Protein AF-A0AAW1BDI6-F1 (afdb_monomer_lite)

Organism: Crotalus adamanteus (NCBI:txid8729)

Secondary structure (DSSP, 8-state):
--SSHHHHHHHHHHHHHHHHHHHHHHHHHHHHHHHHHHHHHHTT------SEESSSGGGGGGSGGG-------TTEEEEEEEETTEEEEEEEEETTTTEEEEEEEEE-----PPP---EE-THHHHTTSGGGGG--S-EEGGGS---HHHHHTTS--GGGGTT-TT--EEESS-GGG-SSHHHHHHT-BGGGEEESS---TTS-----EEEEEEGGG-

Sequence (218 aa):
MHRDSSLSTQRLLVYKQETIALKNSIERPAMWLLWILSLAAASFLLPATGEVLDSFSPCKKFFLDGNPPKLRPRHSARICQLHEDDYRFATMYDKDRRIPTFSAYIYDPGQGQRWNQWKIEPQLALRKDREYRRHKSMQLEENNGIDHQRLANSQAVEEDYHNVERYDRGHLAPALHQPDQASKDATFTLTNIAERFQLKANQPSTRPTSCCRNRAER

InterPro domains:
  IPR001604 DNA/RNA non-specific endonuclease/pyrophosphatase/phosphodiesterase domain [PF01223] (88-194)
  IPR039015 Endonuclease domain-containing 1 protein [PTHR21472] (31-194)
  IPR044925 His-Me finger superfamily [SSF54060] (59-195)
  IPR044929 DNA/RNA non-specific endonuclease superfamily [G3DSA:3.40.570.10] (70-210)

Foldseek 3Di:
DPPPPVVVVVVVVVVVVVVVVVVCVVVVVVVVVVVVVVVVVVVPPPPLQQAQDPDCVVALVQDDVSDDPPDDDPQWTWGQAAFPSDRLWIFIARQVVQETLEIGHEQAFADADADDFAWEQVRQLDVPHPCNSVRSHTDGPVPPPDDPVSRVNRHDDVVVVPPDPDWDFAFRPALRRGHDHRSSVSSRYSHRTDTPDDPPVPDPDSDYHYHYHYPVVD

Structure (mmCIF, N/CA/C/O backbone):
data_AF-A0AAW1BDI6-F1
#
_entry.id   AF-A0AAW1BDI6-F1
#
loop_
_atom_site.group_PDB
_atom_site.id
_atom_site.type_symbol
_atom_site.label_atom_id
_atom_site.label_alt_id
_atom_site.label_comp_id
_atom_site.label_asym_id
_atom_site.label_entity_id
_atom_site.label_seq_id
_atom_site.pdbx_PDB_ins_code
_atom_site.Cartn_x
_atom_site.Cartn_y
_atom_site.Cartn_z
_atom_site.occupancy
_atom_site.B_iso_or_equiv
_atom_site.auth_seq_id
_atom_site.auth_comp_id
_atom_site.auth_asym_id
_atom_site.auth_atom_id
_atom_site.pdbx_PDB_model_num
ATOM 1 N N . MET A 1 1 ? 26.829 89.105 -2.534 1.00 44.59 1 MET A N 1
ATOM 2 C CA . MET A 1 1 ? 27.115 87.666 -2.333 1.00 44.59 1 MET A CA 1
ATOM 3 C C . MET A 1 1 ? 25.796 86.905 -2.378 1.00 44.59 1 MET A C 1
ATOM 5 O O . MET A 1 1 ? 25.074 86.956 -1.399 1.00 44.59 1 MET A O 1
ATOM 9 N N . HIS A 1 2 ? 25.402 86.300 -3.505 1.00 51.41 2 HIS A N 1
ATOM 10 C CA . HIS A 1 2 ? 24.114 85.577 -3.574 1.00 51.41 2 HIS A CA 1
ATOM 11 C C . HIS A 1 2 ? 24.095 84.398 -4.565 1.00 51.41 2 HIS A C 1
ATOM 13 O O . HIS A 1 2 ? 23.041 84.024 -5.065 1.00 51.41 2 HIS A O 1
ATOM 19 N N . ARG A 1 3 ? 25.253 83.800 -4.878 1.00 51.72 3 ARG A N 1
ATOM 20 C CA . ARG A 1 3 ? 25.370 82.842 -5.991 1.00 51.72 3 ARG A CA 1
ATOM 21 C C . ARG A 1 3 ? 25.890 81.444 -5.613 1.00 51.72 3 ARG A C 1
ATOM 23 O O . ARG A 1 3 ? 26.362 80.752 -6.499 1.00 51.72 3 ARG A O 1
ATOM 30 N N . ASP A 1 4 ? 25.739 81.016 -4.352 1.00 56.22 4 ASP A N 1
ATOM 31 C CA . ASP A 1 4 ? 26.207 79.689 -3.886 1.00 56.22 4 ASP A CA 1
ATOM 32 C C . ASP A 1 4 ? 25.110 78.732 -3.378 1.00 56.22 4 ASP A C 1
ATOM 34 O O . ASP A 1 4 ? 25.321 77.521 -3.331 1.00 56.22 4 ASP A O 1
ATOM 38 N N . SER A 1 5 ? 23.905 79.209 -3.046 1.00 57.97 5 SER A N 1
ATOM 39 C CA . SER A 1 5 ? 22.847 78.339 -2.497 1.00 57.97 5 SER A CA 1
ATOM 40 C C . SER A 1 5 ? 22.177 77.446 -3.551 1.00 57.97 5 SER A C 1
ATOM 42 O O . SER A 1 5 ? 21.872 76.291 -3.272 1.00 57.97 5 SER A O 1
ATOM 44 N N . SER A 1 6 ? 22.005 77.943 -4.780 1.00 59.03 6 SER A N 1
ATOM 45 C CA . SER A 1 6 ? 21.321 77.233 -5.877 1.00 59.03 6 SER A CA 1
ATOM 46 C C . SER A 1 6 ? 22.087 75.995 -6.380 1.00 59.03 6 SER A C 1
ATOM 48 O O . SER A 1 6 ? 21.493 74.935 -6.588 1.00 59.03 6 SER A O 1
ATOM 50 N N . LEU A 1 7 ? 23.420 76.087 -6.503 1.00 58.66 7 LEU A N 1
ATOM 51 C CA . LEU A 1 7 ? 24.260 74.982 -6.990 1.00 58.66 7 LEU A CA 1
ATOM 52 C C . LEU A 1 7 ? 24.296 73.795 -6.012 1.00 58.66 7 LEU A C 1
ATOM 54 O O . LEU A 1 7 ? 24.339 72.639 -6.434 1.00 58.66 7 LEU A O 1
ATOM 58 N N . SER A 1 8 ? 24.265 74.079 -4.706 1.00 63.25 8 SER A N 1
ATOM 59 C CA . SER A 1 8 ? 24.242 73.059 -3.653 1.00 63.25 8 SER A CA 1
ATOM 60 C C . SER A 1 8 ? 22.927 72.274 -3.664 1.00 63.25 8 SER A C 1
ATOM 62 O O . SER A 1 8 ? 22.933 71.041 -3.659 1.00 63.25 8 SER A O 1
ATOM 64 N N . THR A 1 9 ? 21.790 72.969 -3.794 1.00 67.19 9 THR A N 1
ATOM 65 C CA . THR A 1 9 ? 20.468 72.327 -3.873 1.00 67.19 9 THR A CA 1
ATOM 66 C C . THR A 1 9 ? 20.322 71.466 -5.130 1.00 67.19 9 THR A C 1
ATOM 68 O O . THR A 1 9 ? 19.807 70.354 -5.042 1.00 67.19 9 THR A O 1
ATOM 71 N N . GLN A 1 10 ? 20.824 71.918 -6.285 1.00 71.88 10 GLN A N 1
ATOM 72 C CA . GLN A 1 10 ? 20.794 71.126 -7.523 1.00 71.88 10 GLN A CA 1
ATOM 73 C C . GLN A 1 10 ? 21.627 69.839 -7.421 1.00 71.88 10 GLN A C 1
ATOM 75 O O . GLN A 1 10 ? 21.144 68.777 -7.812 1.00 71.88 10 GLN A O 1
ATOM 80 N N . ARG A 1 11 ? 22.834 69.891 -6.838 1.00 71.00 11 ARG A N 1
ATOM 81 C CA . ARG A 1 11 ? 23.661 68.686 -6.619 1.00 71.00 11 ARG A CA 1
ATOM 82 C C . ARG A 1 11 ? 22.999 67.685 -5.670 1.00 71.00 11 ARG A C 1
ATOM 84 O O . ARG A 1 11 ? 23.035 66.486 -5.931 1.00 71.00 11 ARG A O 1
ATOM 91 N N . LEU A 1 12 ? 22.355 68.168 -4.606 1.00 68.75 12 LEU A N 1
ATOM 92 C CA . LEU A 1 12 ? 21.606 67.325 -3.667 1.00 68.75 12 LEU A CA 1
ATOM 93 C C . LEU A 1 12 ? 20.401 66.636 -4.323 1.00 68.75 12 LEU A C 1
ATOM 95 O O . LEU A 1 12 ? 20.126 65.475 -4.023 1.00 68.75 12 LEU A O 1
ATOM 99 N N . LEU A 1 13 ? 19.695 67.323 -5.226 1.00 72.19 13 LEU A N 1
ATOM 100 C CA . LEU A 1 13 ? 18.571 66.742 -5.965 1.00 72.19 13 LEU A CA 1
ATOM 101 C C . LEU A 1 13 ? 19.031 65.654 -6.944 1.00 72.19 13 LEU A C 1
ATOM 103 O O . LEU A 1 13 ? 18.412 64.593 -6.980 1.00 72.19 13 LEU A O 1
ATOM 107 N N . VAL A 1 14 ? 20.139 65.873 -7.660 1.00 74.81 14 VAL A N 1
ATOM 108 C CA . VAL A 1 14 ? 20.737 64.861 -8.552 1.00 74.81 14 VAL A CA 1
ATOM 109 C C . VAL A 1 14 ? 21.148 63.618 -7.760 1.00 74.81 14 VAL A C 1
ATOM 111 O O . VAL A 1 14 ? 20.731 62.516 -8.103 1.00 74.81 14 VAL A O 1
ATOM 114 N N . TYR A 1 15 ? 21.844 63.790 -6.633 1.00 71.88 15 TYR A N 1
ATOM 115 C CA . TYR A 1 15 ? 22.238 62.673 -5.768 1.00 71.88 15 TYR A CA 1
ATOM 116 C C . TYR A 1 15 ? 21.023 61.907 -5.212 1.00 71.88 15 TYR A C 1
ATOM 118 O O . TYR A 1 15 ? 20.991 60.674 -5.183 1.00 71.88 15 TYR A O 1
ATOM 126 N N . LYS A 1 16 ? 19.962 62.620 -4.813 1.00 74.94 16 LYS A N 1
ATOM 127 C CA . LYS A 1 16 ? 18.709 61.998 -4.357 1.00 74.94 16 LYS A CA 1
ATOM 128 C C . LYS A 1 16 ? 18.011 61.219 -5.481 1.00 74.94 16 LYS A C 1
ATOM 130 O O . LYS A 1 16 ? 17.435 60.166 -5.232 1.00 74.94 16 LYS A O 1
ATOM 135 N N . GLN A 1 17 ? 18.073 61.704 -6.716 1.00 72.62 17 GLN A N 1
ATOM 136 C CA . GLN A 1 17 ? 17.469 61.042 -7.870 1.00 72.62 17 GLN A CA 1
ATOM 137 C C . GLN A 1 17 ? 18.267 59.807 -8.316 1.00 72.62 17 GLN A C 1
ATOM 139 O O . GLN A 1 17 ? 17.666 58.774 -8.608 1.00 72.62 17 GLN A O 1
ATOM 144 N N . GLU A 1 18 ? 19.600 59.868 -8.271 1.00 73.44 18 GLU A N 1
ATOM 145 C CA . GLU A 1 18 ? 20.491 58.726 -8.517 1.00 73.44 18 GLU A CA 1
ATOM 146 C C . GLU A 1 18 ? 20.330 57.634 -7.453 1.00 73.44 18 GLU A C 1
ATOM 148 O O . GLU A 1 18 ? 20.207 56.459 -7.792 1.00 73.44 18 GLU A O 1
ATOM 153 N N . THR A 1 19 ? 20.241 58.003 -6.171 1.00 70.75 19 THR A N 1
ATOM 154 C CA . THR A 1 19 ? 19.994 57.038 -5.083 1.00 70.75 19 THR A CA 1
ATOM 155 C C . THR A 1 19 ? 18.615 56.381 -5.171 1.00 70.75 19 THR A C 1
ATOM 157 O O . THR A 1 19 ? 18.503 55.176 -4.944 1.00 70.75 19 THR A O 1
ATOM 160 N N . ILE A 1 20 ? 17.571 57.118 -5.568 1.00 70.94 20 ILE A N 1
ATOM 161 C CA . ILE A 1 20 ? 16.242 56.546 -5.843 1.00 70.94 20 ILE A CA 1
ATOM 162 C C . ILE A 1 20 ? 16.289 55.615 -7.063 1.00 70.94 20 ILE A C 1
ATOM 164 O O . ILE A 1 20 ? 15.703 54.534 -7.028 1.00 70.94 20 ILE A O 1
ATOM 168 N N . ALA A 1 21 ? 16.995 55.995 -8.131 1.00 72.12 21 ALA A N 1
ATOM 169 C CA . ALA A 1 21 ? 17.139 55.166 -9.325 1.00 72.12 21 ALA A CA 1
ATOM 170 C C . ALA A 1 21 ? 17.908 53.867 -9.033 1.00 72.12 21 ALA A C 1
ATOM 172 O O . ALA A 1 21 ? 17.468 52.798 -9.451 1.00 72.12 21 ALA A O 1
ATOM 173 N N . LEU A 1 22 ? 18.993 53.938 -8.256 1.00 66.50 22 LEU A N 1
ATOM 174 C CA . LEU A 1 22 ? 19.757 52.778 -7.783 1.00 66.50 22 LEU A CA 1
ATOM 175 C C . LEU A 1 22 ? 18.906 51.868 -6.893 1.00 66.50 22 LEU A C 1
ATOM 177 O O . LEU A 1 22 ? 18.865 50.660 -7.121 1.00 66.50 22 LEU A O 1
ATOM 181 N N . LYS A 1 23 ? 18.162 52.438 -5.937 1.00 68.50 23 LYS A N 1
ATOM 182 C CA . LYS A 1 23 ? 17.243 51.682 -5.077 1.00 68.50 23 LYS A CA 1
ATOM 183 C C . LYS A 1 23 ? 16.169 50.964 -5.899 1.00 68.50 23 LYS A C 1
ATOM 185 O O . LYS A 1 23 ? 15.992 49.760 -5.751 1.00 68.50 23 LYS A O 1
ATOM 190 N N . ASN A 1 24 ? 15.533 51.661 -6.840 1.00 65.25 24 ASN A N 1
ATOM 191 C CA . ASN A 1 24 ? 14.531 51.071 -7.732 1.00 65.25 24 ASN A CA 1
ATOM 192 C C . ASN A 1 24 ? 15.129 50.017 -8.683 1.00 65.25 24 ASN A C 1
ATOM 194 O O . ASN A 1 24 ? 14.455 49.040 -9.005 1.00 65.25 24 ASN A O 1
ATOM 198 N N . SER A 1 25 ? 16.377 50.197 -9.129 1.00 70.69 25 SER A N 1
ATOM 199 C CA . SER A 1 25 ? 17.097 49.251 -9.995 1.00 70.69 25 SER A CA 1
ATOM 200 C C . SER A 1 25 ? 17.442 47.943 -9.273 1.00 70.69 25 SER A C 1
ATOM 202 O O . SER A 1 25 ? 17.456 46.890 -9.901 1.00 70.69 25 SER A O 1
ATOM 204 N N . ILE A 1 26 ? 17.656 47.989 -7.953 1.00 67.19 26 ILE A N 1
ATOM 205 C CA . ILE A 1 26 ? 17.965 46.818 -7.115 1.00 67.19 26 ILE A CA 1
ATOM 206 C C . ILE A 1 26 ? 16.685 46.153 -6.580 1.00 67.19 26 ILE A C 1
ATOM 208 O O . ILE A 1 26 ? 16.560 44.928 -6.616 1.00 67.19 26 ILE A O 1
ATOM 212 N N . GLU A 1 27 ? 15.702 46.935 -6.123 1.00 69.56 27 GLU A N 1
ATOM 213 C CA . GLU A 1 27 ? 14.468 46.403 -5.523 1.00 69.56 27 GLU A CA 1
ATOM 214 C C . GLU A 1 27 ? 13.561 45.715 -6.548 1.00 69.56 27 GLU A C 1
ATOM 216 O O . GLU A 1 27 ? 12.927 44.709 -6.232 1.00 69.56 27 GLU A O 1
ATOM 221 N N . ARG A 1 28 ? 13.531 46.201 -7.796 1.00 70.62 28 ARG A N 1
ATOM 222 C CA . ARG A 1 28 ? 12.748 45.580 -8.873 1.00 70.62 28 ARG A CA 1
ATOM 223 C C . ARG A 1 28 ? 13.162 44.125 -9.137 1.00 70.62 28 ARG A C 1
ATOM 225 O O . ARG A 1 28 ? 12.306 43.259 -8.971 1.00 70.62 28 ARG A O 1
ATOM 232 N N . PRO A 1 29 ? 14.416 43.798 -9.509 1.00 74.12 29 PRO A N 1
ATOM 233 C CA . PRO A 1 29 ? 14.821 42.416 -9.770 1.00 74.12 29 PRO A CA 1
ATOM 234 C C . PRO A 1 29 ? 14.784 41.543 -8.511 1.00 74.12 29 PRO A C 1
ATOM 236 O O . PRO A 1 29 ? 14.425 40.374 -8.617 1.00 74.12 29 PRO A O 1
ATOM 239 N N . ALA A 1 30 ? 15.071 42.094 -7.324 1.00 74.56 30 ALA A N 1
ATOM 240 C CA . ALA A 1 30 ? 14.942 41.359 -6.064 1.00 74.56 30 ALA A CA 1
ATOM 241 C C . ALA A 1 30 ? 13.490 40.922 -5.803 1.00 74.56 30 ALA A C 1
ATOM 243 O O . ALA A 1 30 ? 13.248 39.790 -5.388 1.00 74.56 30 ALA A O 1
ATOM 244 N N . MET A 1 31 ? 12.516 41.779 -6.121 1.00 76.44 31 MET A N 1
ATOM 245 C CA . MET A 1 31 ? 11.097 41.443 -6.032 1.00 76.44 31 MET A CA 1
ATOM 246 C C . MET A 1 31 ? 10.725 40.335 -7.025 1.00 76.44 31 MET A C 1
ATOM 248 O O . MET A 1 31 ? 10.109 39.353 -6.624 1.00 76.44 31 MET A O 1
ATOM 252 N N . TRP A 1 32 ? 11.166 40.416 -8.285 1.00 76.12 32 TRP A N 1
ATOM 253 C CA . TRP A 1 32 ? 10.931 39.349 -9.271 1.00 76.12 32 TRP A CA 1
ATOM 254 C C . TRP A 1 32 ? 11.556 38.010 -8.854 1.00 76.12 32 TRP A C 1
ATOM 256 O O . TRP A 1 32 ? 10.910 36.973 -8.987 1.00 76.12 32 TRP A O 1
ATOM 266 N N . LEU A 1 33 ? 12.767 38.021 -8.290 1.00 78.12 33 LEU A N 1
ATOM 267 C CA . LEU A 1 33 ? 13.428 36.818 -7.774 1.00 78.12 33 LEU A CA 1
ATOM 268 C C . LEU A 1 33 ? 12.654 36.201 -6.603 1.00 78.12 33 LEU A C 1
ATOM 270 O O . LEU A 1 33 ? 12.424 34.994 -6.604 1.00 78.12 33 LEU A O 1
ATOM 274 N N . LEU A 1 34 ? 12.191 37.013 -5.647 1.00 78.25 34 LEU A N 1
ATOM 275 C CA . LEU A 1 34 ? 11.364 36.545 -4.526 1.00 78.25 34 LEU A CA 1
ATOM 276 C C . LEU A 1 34 ? 10.022 35.963 -4.995 1.00 78.25 34 LEU A C 1
ATOM 278 O O . LEU A 1 34 ? 9.569 34.950 -4.457 1.00 78.25 34 LEU A O 1
ATOM 282 N N . TRP A 1 35 ? 9.407 36.551 -6.024 1.00 78.19 35 TRP A N 1
ATOM 283 C CA . TRP A 1 35 ? 8.193 36.016 -6.647 1.00 78.19 35 TRP A CA 1
ATOM 284 C C . TRP A 1 35 ? 8.445 34.671 -7.344 1.00 78.19 35 TRP A C 1
ATOM 286 O O . TRP A 1 35 ? 7.685 33.727 -7.128 1.00 78.19 35 TRP A O 1
ATOM 296 N N . ILE A 1 36 ? 9.533 34.538 -8.111 1.00 78.56 36 ILE A N 1
ATOM 297 C CA . ILE A 1 36 ? 9.910 33.279 -8.780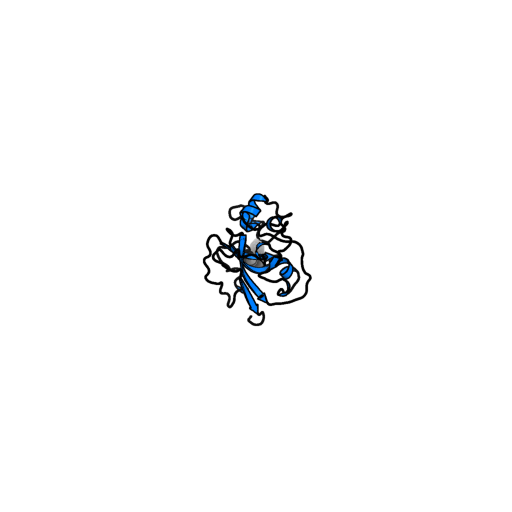 1.00 78.56 36 ILE A CA 1
ATOM 298 C C . ILE A 1 36 ? 10.231 32.182 -7.753 1.00 78.56 36 ILE A C 1
ATOM 300 O O . ILE A 1 36 ? 9.755 31.057 -7.896 1.00 78.56 36 ILE A O 1
ATOM 304 N N . LEU A 1 37 ? 10.973 32.507 -6.688 1.00 74.44 37 LEU A N 1
ATOM 305 C CA . LEU A 1 37 ? 11.265 31.590 -5.577 1.00 74.44 37 LEU A CA 1
ATOM 306 C C . LEU A 1 37 ? 9.984 31.127 -4.865 1.00 74.44 37 LEU A C 1
ATOM 308 O O . LEU A 1 37 ? 9.850 29.944 -4.557 1.00 74.44 37 LEU A O 1
ATOM 312 N N . SER A 1 38 ? 9.016 32.026 -4.667 1.00 70.62 38 SER A N 1
ATOM 313 C CA . SER A 1 38 ? 7.719 31.695 -4.057 1.00 70.62 38 SER A CA 1
ATOM 314 C C . SER A 1 38 ? 6.873 30.770 -4.947 1.00 70.62 38 SER A C 1
ATOM 316 O O . SER A 1 38 ? 6.278 29.811 -4.455 1.00 70.62 38 SER A O 1
ATOM 318 N N . LEU A 1 39 ? 6.856 31.007 -6.264 1.00 69.12 39 LEU A N 1
ATOM 319 C CA . LEU A 1 39 ? 6.182 30.151 -7.254 1.00 69.12 39 LEU A CA 1
ATOM 320 C C . LEU A 1 39 ? 6.847 28.767 -7.390 1.00 69.12 39 LEU A C 1
ATOM 322 O O . LEU A 1 39 ? 6.155 27.752 -7.505 1.00 69.12 39 LEU A O 1
ATOM 326 N N . ALA A 1 40 ? 8.180 28.706 -7.326 1.00 64.25 40 ALA A N 1
ATOM 327 C CA . ALA A 1 40 ? 8.929 27.451 -7.339 1.00 64.25 40 ALA A CA 1
ATOM 328 C C . ALA A 1 40 ? 8.693 26.629 -6.059 1.00 64.25 40 ALA A C 1
ATOM 330 O O . ALA A 1 40 ? 8.475 25.421 -6.143 1.00 64.25 40 ALA A O 1
ATOM 331 N N . ALA A 1 41 ? 8.640 27.274 -4.887 1.00 60.22 41 ALA A N 1
ATOM 332 C CA . ALA A 1 41 ? 8.322 26.613 -3.619 1.00 60.22 41 ALA A CA 1
ATOM 333 C C . ALA A 1 41 ? 6.885 26.056 -3.586 1.00 60.22 41 ALA A C 1
ATOM 335 O O . ALA A 1 41 ? 6.658 24.966 -3.061 1.00 60.22 41 ALA A O 1
ATOM 336 N N . ALA A 1 42 ? 5.922 26.747 -4.207 1.00 57.81 42 ALA A N 1
ATOM 337 C CA . ALA A 1 42 ? 4.546 26.258 -4.330 1.00 57.81 42 ALA A CA 1
ATOM 338 C C . ALA A 1 42 ? 4.422 25.013 -5.234 1.00 57.81 42 ALA A C 1
ATOM 340 O O . ALA A 1 42 ? 3.500 24.218 -5.058 1.00 57.81 42 ALA A O 1
ATOM 341 N N . SER A 1 43 ? 5.363 24.811 -6.165 1.00 57.25 43 SER A N 1
ATOM 342 C CA . SER A 1 43 ? 5.365 23.668 -7.094 1.00 57.25 43 SER A CA 1
ATOM 343 C C . SER A 1 43 ? 5.900 22.367 -6.475 1.00 57.25 43 SER A C 1
ATOM 345 O O . SER A 1 43 ? 5.690 21.297 -7.042 1.00 57.25 43 SER A O 1
ATOM 347 N N . PHE A 1 44 ? 6.543 22.429 -5.302 1.00 50.00 44 PHE A N 1
ATOM 348 C CA . PHE A 1 44 ? 7.023 21.250 -4.562 1.00 50.00 44 PHE A CA 1
ATOM 349 C C . PHE A 1 44 ? 6.016 20.689 -3.552 1.00 50.00 44 PHE A C 1
ATOM 351 O O . PHE A 1 44 ? 6.275 19.664 -2.924 1.00 50.00 44 PHE A O 1
ATOM 358 N N . LEU A 1 45 ? 4.834 21.293 -3.431 1.00 49.06 45 LEU A N 1
ATOM 359 C CA . LEU A 1 45 ? 3.724 20.703 -2.690 1.00 49.06 45 LEU A CA 1
ATOM 360 C C . LEU A 1 45 ? 3.003 19.685 -3.580 1.00 49.06 45 LEU A C 1
ATOM 362 O O . LEU A 1 45 ? 1.837 19.866 -3.918 1.00 49.06 45 LEU A O 1
ATOM 366 N N . LEU A 1 46 ? 3.686 18.609 -3.979 1.00 51.91 46 LEU A N 1
ATOM 367 C CA . LEU A 1 46 ? 2.979 17.413 -4.426 1.00 51.91 46 LEU A CA 1
ATOM 368 C C . LEU A 1 46 ? 2.334 16.809 -3.175 1.00 51.91 46 LEU A C 1
ATOM 370 O O . LEU A 1 46 ? 3.059 16.344 -2.292 1.00 51.91 46 LEU A O 1
ATOM 374 N N . PRO A 1 47 ? 0.997 16.811 -3.033 1.00 49.41 47 PRO A N 1
ATOM 375 C CA . PRO A 1 47 ? 0.387 16.047 -1.967 1.00 49.41 47 PRO A CA 1
ATOM 376 C C . PRO A 1 47 ? 0.677 14.571 -2.257 1.00 49.41 47 PRO A C 1
ATOM 378 O O . PRO A 1 47 ? 0.098 13.975 -3.167 1.00 49.41 47 PRO A O 1
ATOM 381 N N . ALA A 1 48 ? 1.587 13.976 -1.484 1.00 44.19 48 ALA A N 1
ATOM 382 C CA . ALA A 1 48 ? 1.697 12.530 -1.378 1.00 44.19 48 ALA A CA 1
ATOM 383 C C . ALA A 1 48 ? 0.325 12.020 -0.905 1.00 44.19 48 ALA A C 1
ATOM 385 O O . ALA A 1 48 ? -0.101 12.241 0.235 1.00 44.19 48 ALA A O 1
ATOM 386 N N . THR A 1 49 ? -0.438 11.440 -1.828 1.00 47.97 49 THR A N 1
ATOM 387 C CA . THR A 1 49 ? -1.830 11.006 -1.636 1.00 47.97 49 THR A CA 1
ATOM 388 C C . THR A 1 49 ? -1.867 9.484 -1.543 1.00 47.97 49 THR A C 1
ATOM 390 O O . THR A 1 49 ? -2.505 8.811 -2.348 1.00 47.97 49 THR A O 1
ATOM 393 N N . GLY A 1 50 ? -1.040 8.891 -0.678 1.00 46.03 50 GLY A N 1
ATOM 394 C CA . GLY A 1 50 ? -1.091 7.450 -0.414 1.00 46.03 50 GLY A CA 1
ATOM 395 C C . GLY A 1 50 ? -2.131 7.156 0.631 1.00 46.03 50 GLY A C 1
ATOM 396 O O . GLY A 1 50 ? -1.964 7.498 1.791 1.00 46.03 50 GLY A O 1
ATOM 397 N N . GLU A 1 51 ? -3.275 6.669 0.170 1.00 61.88 51 GLU A N 1
ATOM 398 C CA . GLU A 1 51 ? -4.522 6.737 0.909 1.00 61.88 51 GLU A CA 1
ATOM 399 C C . GLU A 1 51 ? -5.434 5.584 0.446 1.00 61.88 51 GLU A C 1
ATOM 401 O O . GLU A 1 51 ? -5.302 5.052 -0.661 1.00 61.88 51 GLU A O 1
ATOM 406 N N . VAL A 1 52 ? -6.366 5.164 1.301 1.00 65.19 52 VAL A N 1
ATOM 407 C CA . VAL A 1 52 ? -7.548 4.420 0.851 1.00 65.19 52 VAL A CA 1
ATOM 408 C C . VAL A 1 52 ? -8.405 5.425 0.102 1.00 65.19 52 VAL A C 1
ATOM 410 O O . VAL A 1 52 ? -9.029 6.293 0.714 1.00 65.19 52 VAL A O 1
ATOM 413 N N . LEU A 1 53 ? -8.369 5.336 -1.221 1.00 75.69 53 LEU A N 1
ATOM 414 C CA . LEU A 1 53 ? -8.853 6.373 -2.119 1.00 75.69 53 LEU A CA 1
ATOM 415 C C . LEU A 1 53 ? -10.196 6.011 -2.744 1.00 75.69 53 LEU A C 1
ATOM 417 O O . LEU A 1 53 ? -10.576 4.845 -2.886 1.00 75.69 53 LEU A O 1
ATOM 421 N N . ASP A 1 54 ? -10.874 7.041 -3.239 1.00 81.25 54 ASP A N 1
ATOM 422 C CA . ASP A 1 54 ? -12.059 6.861 -4.071 1.00 81.25 54 ASP A CA 1
ATOM 423 C C . ASP A 1 54 ? -11.696 6.328 -5.473 1.00 81.25 54 ASP A C 1
ATOM 425 O O . ASP A 1 54 ? -12.530 5.702 -6.131 1.00 81.25 54 ASP A O 1
ATOM 429 N N . SER A 1 55 ? -10.440 6.482 -5.922 1.00 87.06 55 SER A N 1
ATOM 430 C CA . SER A 1 55 ? -9.938 5.992 -7.218 1.00 87.06 55 SER A CA 1
ATOM 431 C C . SER A 1 55 ? -8.455 5.588 -7.178 1.00 87.06 55 SER A C 1
ATOM 433 O O . SER A 1 55 ? -7.722 5.989 -6.284 1.00 87.06 55 SER A O 1
ATOM 435 N N . PHE A 1 56 ? -7.984 4.847 -8.189 1.00 92.25 56 PHE A N 1
ATOM 436 C CA . PHE A 1 56 ? -6.563 4.492 -8.350 1.00 92.25 56 PHE A CA 1
ATOM 437 C C . PHE A 1 56 ? -5.721 5.571 -9.056 1.00 92.25 56 PHE A C 1
ATOM 439 O O . PHE A 1 56 ? -4.626 5.272 -9.529 1.00 92.25 56 PHE A O 1
ATOM 446 N N . SER A 1 57 ? -6.213 6.811 -9.171 1.00 91.25 57 SER A N 1
ATOM 447 C CA . SER A 1 57 ? -5.539 7.872 -9.941 1.00 91.25 57 SER A CA 1
ATOM 448 C C . SER A 1 57 ? -4.038 8.027 -9.611 1.00 91.25 57 SER A C 1
ATOM 450 O O . SER A 1 57 ? -3.238 8.011 -10.553 1.00 91.25 57 SER A O 1
ATOM 452 N N . PRO A 1 58 ? -3.604 8.048 -8.329 1.00 91.62 58 PRO A N 1
ATOM 453 C CA . PRO A 1 58 ? -2.185 8.225 -7.987 1.00 91.62 58 PRO A CA 1
ATOM 454 C C . PRO A 1 58 ? -1.282 7.051 -8.385 1.00 91.62 58 PRO A C 1
ATOM 456 O O . PRO A 1 58 ? -0.085 7.222 -8.598 1.00 91.62 58 PRO A O 1
ATOM 459 N N . CYS A 1 59 ? -1.849 5.854 -8.530 1.00 94.12 59 CYS A N 1
ATOM 460 C CA . CYS A 1 59 ? -1.113 4.629 -8.824 1.00 94.12 59 CYS A CA 1
ATOM 461 C C . CYS A 1 59 ? -1.552 3.968 -10.142 1.00 94.12 59 CYS A C 1
ATOM 463 O O . CYS A 1 59 ? -1.312 2.780 -10.362 1.00 94.12 59 CYS A O 1
ATOM 465 N N . LYS A 1 60 ? -2.128 4.747 -11.074 1.00 94.06 60 LYS A N 1
ATOM 466 C CA . LYS A 1 60 ? -2.567 4.254 -12.393 1.00 94.06 60 LYS A CA 1
ATOM 467 C C . LYS A 1 60 ? -1.448 3.568 -13.186 1.00 94.06 60 LYS A C 1
ATOM 469 O O . LYS A 1 60 ? -1.726 2.661 -13.958 1.00 94.06 60 LYS A O 1
ATOM 474 N N . LYS A 1 61 ? -0.183 3.953 -12.959 1.00 93.88 61 LYS A N 1
ATOM 475 C CA . LYS A 1 61 ? 1.007 3.409 -13.642 1.00 93.88 61 LYS A CA 1
ATOM 476 C C . LYS A 1 61 ? 1.134 1.880 -13.560 1.00 93.88 61 LYS A C 1
ATOM 478 O O . LYS A 1 61 ? 1.753 1.284 -14.432 1.00 93.88 61 LYS A O 1
ATOM 483 N N . PHE A 1 62 ? 0.545 1.253 -12.541 1.00 95.19 62 PHE A N 1
ATOM 484 C CA . PHE A 1 62 ? 0.592 -0.201 -12.358 1.00 95.19 62 PHE A CA 1
ATOM 485 C C . PHE A 1 62 ? -0.448 -0.973 -13.164 1.00 95.19 62 PHE A C 1
ATOM 487 O O . PHE A 1 62 ? -0.362 -2.192 -13.270 1.00 95.19 62 PHE A O 1
ATOM 494 N N . PHE A 1 63 ? -1.437 -0.279 -13.717 1.00 93.25 63 PHE A N 1
ATOM 495 C CA . PHE A 1 63 ? -2.470 -0.888 -14.535 1.00 93.25 63 PHE A CA 1
ATOM 496 C C . PHE A 1 63 ? -2.039 -0.908 -16.002 1.00 93.25 63 PHE A C 1
ATOM 498 O O . PHE A 1 63 ? -1.318 -0.016 -16.468 1.00 93.25 63 PHE A O 1
ATOM 505 N N . LEU A 1 64 ? -2.499 -1.923 -16.736 1.00 87.88 64 LEU A N 1
ATOM 506 C CA . LEU A 1 64 ? -2.333 -1.987 -18.186 1.00 87.88 64 LEU A CA 1
ATOM 507 C C . LEU A 1 64 ? -2.963 -0.738 -18.815 1.00 87.88 64 LEU A C 1
ATOM 509 O O . LEU A 1 64 ? -4.097 -0.385 -18.486 1.00 87.88 64 LEU A O 1
ATOM 513 N N . ASP A 1 65 ? -2.186 -0.015 -19.619 1.00 87.50 65 ASP A N 1
ATOM 514 C CA . ASP A 1 65 ? -2.561 1.270 -20.233 1.00 87.50 65 ASP A CA 1
ATOM 515 C C . ASP A 1 65 ? -3.093 2.332 -19.256 1.00 87.50 65 ASP A C 1
ATOM 517 O O . ASP A 1 65 ? -3.808 3.258 -19.635 1.00 87.50 65 ASP A O 1
ATOM 521 N N . GLY A 1 66 ? -2.763 2.209 -17.967 1.00 89.06 66 GLY A N 1
ATOM 522 C CA . GLY A 1 66 ? -3.287 3.102 -16.938 1.00 89.06 66 GLY A CA 1
ATOM 523 C C . GLY A 1 66 ? -4.777 2.922 -16.639 1.00 89.06 66 GLY A C 1
ATOM 524 O O . GLY A 1 66 ? -5.367 3.818 -16.036 1.00 89.06 66 GLY A O 1
ATOM 525 N N . ASN A 1 67 ? -5.377 1.795 -17.039 1.00 89.38 67 ASN A N 1
ATOM 526 C CA . ASN A 1 67 ? -6.810 1.527 -16.940 1.00 89.38 67 ASN A CA 1
ATOM 527 C C . ASN A 1 67 ? -7.123 0.475 -15.863 1.00 89.38 67 ASN A C 1
ATOM 529 O O . ASN A 1 67 ? -7.020 -0.728 -16.113 1.00 89.38 67 ASN A O 1
ATOM 533 N N . PRO A 1 68 ? -7.559 0.888 -14.659 1.00 89.50 68 PRO A N 1
ATOM 534 C CA . PRO A 1 68 ? -8.063 -0.046 -13.669 1.00 89.50 68 PRO A CA 1
ATOM 535 C C . PRO A 1 68 ? -9.293 -0.812 -14.167 1.00 89.50 68 PRO A C 1
ATOM 537 O O . PRO A 1 68 ? -10.153 -0.220 -14.831 1.00 89.50 68 PRO A O 1
ATOM 540 N N . PRO A 1 69 ? -9.449 -2.095 -13.791 1.00 85.50 69 PRO A N 1
ATOM 541 C CA . PRO A 1 69 ? -10.669 -2.840 -14.062 1.00 85.50 69 PRO A CA 1
ATOM 542 C C . PRO A 1 69 ? -11.897 -2.082 -13.551 1.00 85.50 69 PRO A C 1
ATOM 544 O O . PRO A 1 69 ? -11.901 -1.562 -12.430 1.00 85.50 69 PRO A O 1
ATOM 547 N N . LYS A 1 70 ? -12.976 -2.061 -14.341 1.00 81.12 70 LYS A N 1
ATOM 548 C CA . LYS A 1 70 ? -14.261 -1.443 -13.965 1.00 81.12 70 LYS A CA 1
ATOM 549 C C . LYS A 1 70 ? -15.045 -2.322 -12.982 1.00 81.12 70 LYS A C 1
ATOM 551 O O . LYS A 1 70 ? -16.214 -2.629 -13.193 1.00 81.12 70 LYS A O 1
ATOM 556 N N . LEU A 1 71 ? -14.394 -2.735 -11.901 1.00 76.31 71 LEU A N 1
ATOM 557 C CA . LEU A 1 71 ? -15.009 -3.493 -10.821 1.00 76.31 71 LEU A CA 1
ATOM 558 C C . LEU A 1 71 ? -15.635 -2.520 -9.814 1.00 76.31 71 LEU A C 1
ATOM 560 O O . LEU A 1 71 ? -15.029 -1.519 -9.419 1.00 76.31 71 LEU A O 1
ATOM 564 N N . ARG A 1 72 ? -16.864 -2.825 -9.385 1.00 73.62 72 ARG A N 1
ATOM 565 C CA . ARG A 1 72 ? -17.585 -2.097 -8.327 1.00 73.62 72 ARG A CA 1
ATOM 566 C C . ARG A 1 72 ? -17.909 -3.025 -7.150 1.00 73.62 72 ARG A C 1
ATOM 568 O O . ARG A 1 72 ? -19.086 -3.225 -6.851 1.00 73.62 72 ARG A O 1
ATOM 575 N N . PRO A 1 73 ? -16.896 -3.646 -6.522 1.00 75.44 73 PRO A N 1
ATOM 576 C CA . PRO A 1 73 ? -17.138 -4.509 -5.379 1.00 75.44 73 PRO A CA 1
ATOM 577 C C . PRO A 1 73 ? -17.707 -3.677 -4.220 1.00 75.44 73 PRO A C 1
ATOM 579 O O . PRO A 1 73 ? -17.336 -2.513 -4.020 1.00 75.44 73 PRO A O 1
ATOM 582 N N . ARG A 1 74 ? -18.683 -4.248 -3.504 1.00 79.00 74 ARG A N 1
ATOM 583 C CA . ARG A 1 74 ? -19.302 -3.587 -2.348 1.00 79.00 74 ARG A CA 1
ATOM 584 C C . ARG A 1 74 ? -18.281 -3.505 -1.212 1.00 79.00 74 ARG A C 1
ATOM 586 O O . ARG A 1 74 ? -17.404 -4.352 -1.105 1.00 79.00 74 ARG A O 1
ATOM 593 N N . HIS A 1 75 ? -18.358 -2.423 -0.438 1.00 87.19 75 HIS A N 1
ATOM 594 C CA . HIS A 1 75 ? -17.522 -2.173 0.745 1.00 87.19 75 HIS A CA 1
ATOM 595 C C . HIS A 1 75 ? -16.015 -2.411 0.557 1.00 87.19 75 HIS A C 1
ATOM 597 O O . HIS A 1 75 ? -15.308 -2.779 1.488 1.00 87.19 75 HIS A O 1
ATOM 603 N N . SER A 1 76 ? -15.488 -2.146 -0.634 1.00 90.56 76 SER A N 1
ATOM 604 C CA . SER A 1 76 ? -14.064 -2.319 -0.908 1.00 90.56 76 SER A CA 1
ATOM 605 C C . SER A 1 76 ? -13.277 -1.020 -0.775 1.00 90.56 76 SER A C 1
ATOM 607 O O . SER A 1 76 ? -13.825 0.079 -0.889 1.00 90.56 76 SER A O 1
ATOM 609 N N . ALA A 1 77 ? -11.979 -1.158 -0.545 1.00 92.94 77 ALA A N 1
ATOM 610 C CA . ALA A 1 77 ? -10.999 -0.088 -0.559 1.00 92.94 77 ALA A CA 1
ATOM 611 C C . ALA A 1 77 ? -10.127 -0.181 -1.816 1.00 92.94 77 ALA A C 1
ATOM 613 O O . ALA A 1 77 ? -9.705 -1.267 -2.216 1.00 92.94 77 ALA A O 1
ATOM 614 N N . ARG A 1 78 ? -9.834 0.971 -2.426 1.00 93.56 78 ARG A N 1
ATOM 615 C CA . ARG A 1 78 ? -8.786 1.102 -3.443 1.00 93.56 78 ARG A CA 1
ATOM 616 C C . ARG A 1 78 ? -7.544 1.623 -2.743 1.00 93.56 78 ARG A C 1
ATOM 618 O O . ARG A 1 78 ? -7.578 2.717 -2.187 1.00 93.56 78 ARG A O 1
ATOM 625 N N . ILE A 1 79 ? -6.488 0.827 -2.741 1.00 95.44 79 ILE A N 1
ATOM 626 C CA . ILE A 1 79 ? -5.261 1.105 -2.001 1.00 95.44 79 ILE A CA 1
ATOM 627 C C . ILE A 1 79 ? -4.148 1.318 -3.021 1.00 95.44 79 ILE A C 1
ATOM 629 O O . ILE A 1 79 ? -3.839 0.428 -3.816 1.00 95.44 79 ILE A O 1
ATOM 633 N N . CYS A 1 80 ? -3.567 2.514 -3.019 1.00 96.06 80 CYS A N 1
ATOM 634 C CA . CYS A 1 80 ? -2.274 2.755 -3.647 1.00 96.06 80 CYS A CA 1
ATOM 635 C 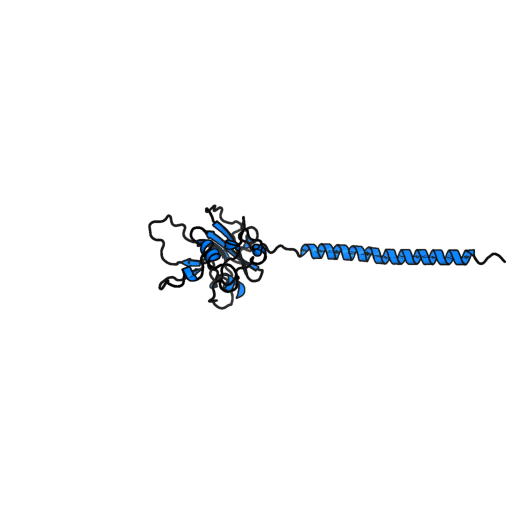C . CYS A 1 80 ? -1.206 2.515 -2.581 1.00 96.06 80 CYS A C 1
ATOM 637 O O . CYS A 1 80 ? -1.103 3.293 -1.636 1.00 96.06 80 CYS A O 1
ATOM 639 N N . GLN A 1 81 ? -0.458 1.425 -2.726 1.00 97.44 81 GLN A N 1
ATOM 640 C CA . GLN A 1 81 ? 0.431 0.891 -1.696 1.00 97.44 81 GLN A CA 1
ATOM 641 C C . GLN A 1 81 ? 1.671 1.778 -1.590 1.00 97.44 81 GLN A C 1
ATOM 643 O O . GLN A 1 81 ? 2.537 1.741 -2.469 1.00 97.44 81 GLN A O 1
ATOM 648 N N . LEU A 1 82 ? 1.697 2.631 -0.566 1.00 96.69 82 LEU A N 1
ATOM 649 C CA . LEU A 1 82 ? 2.741 3.623 -0.321 1.00 96.69 82 LEU A CA 1
ATOM 650 C C . LEU A 1 82 ? 3.741 3.065 0.694 1.00 96.69 82 LEU A C 1
ATOM 652 O O . LEU A 1 82 ? 3.340 2.683 1.791 1.00 96.69 82 LEU A O 1
ATOM 656 N N . HIS A 1 83 ? 5.021 3.036 0.326 1.00 96.00 83 HIS A N 1
ATOM 657 C CA . HIS A 1 83 ? 6.120 2.613 1.194 1.00 96.00 83 HIS A CA 1
ATOM 658 C C . HIS A 1 83 ? 7.357 3.459 0.907 1.00 96.00 83 HIS A C 1
ATOM 660 O O . HIS A 1 83 ? 7.791 3.526 -0.250 1.00 96.00 83 HIS A O 1
ATOM 666 N N . GLU A 1 84 ? 7.925 4.063 1.956 1.00 93.88 84 GLU A N 1
ATOM 667 C CA . GLU A 1 84 ? 9.058 4.998 1.852 1.00 93.88 84 GLU A CA 1
ATOM 668 C C . GLU A 1 84 ? 8.787 6.085 0.801 1.00 93.88 84 GLU A C 1
ATOM 670 O O . GLU A 1 84 ? 9.525 6.233 -0.166 1.00 93.88 84 GLU A O 1
ATOM 675 N N . ASP A 1 85 ? 7.650 6.771 0.948 1.00 91.62 85 ASP A N 1
ATOM 676 C CA . ASP A 1 85 ? 7.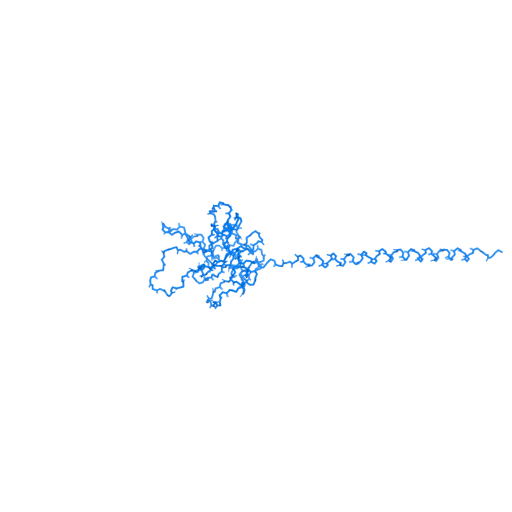189 7.876 0.091 1.00 91.62 85 ASP A CA 1
ATOM 677 C C . ASP A 1 85 ? 6.945 7.547 -1.394 1.00 91.62 85 ASP A C 1
ATOM 679 O O . ASP A 1 85 ? 6.507 8.410 -2.156 1.00 91.62 85 ASP A O 1
ATOM 683 N N . ASP A 1 86 ? 7.086 6.279 -1.786 1.00 95.31 86 ASP A N 1
ATOM 684 C CA . ASP A 1 86 ? 6.851 5.811 -3.147 1.00 95.31 86 ASP A CA 1
ATOM 685 C C . ASP A 1 86 ? 5.684 4.829 -3.249 1.00 95.31 86 ASP A C 1
ATOM 687 O O . ASP A 1 86 ? 5.563 3.860 -2.493 1.00 95.31 86 ASP A O 1
ATOM 691 N N . TYR A 1 87 ? 4.826 5.034 -4.253 1.00 96.88 87 TYR A N 1
ATOM 692 C CA . TYR A 1 87 ? 3.853 4.016 -4.635 1.00 96.88 87 TYR A CA 1
ATOM 693 C C . TYR A 1 87 ? 4.564 2.833 -5.266 1.00 96.88 87 TYR A C 1
ATOM 695 O O . TYR A 1 87 ? 5.245 3.006 -6.286 1.00 96.88 87 TYR A O 1
ATOM 703 N N . ARG A 1 88 ? 4.325 1.645 -4.707 1.00 96.81 88 ARG A N 1
ATOM 704 C CA . ARG A 1 88 ? 4.977 0.390 -5.102 1.00 96.81 88 ARG A CA 1
ATOM 705 C C . ARG A 1 88 ? 4.079 -0.523 -5.935 1.00 96.81 88 ARG A C 1
ATOM 707 O O . ARG A 1 88 ? 4.561 -1.143 -6.875 1.00 96.81 88 ARG A O 1
ATOM 714 N N . PHE A 1 89 ? 2.779 -0.569 -5.642 1.00 97.38 89 PHE A N 1
ATOM 715 C CA . PHE A 1 89 ? 1.764 -1.291 -6.422 1.00 97.38 89 PHE A CA 1
ATOM 716 C C . PHE A 1 89 ? 0.350 -0.797 -6.060 1.00 97.38 89 PHE A C 1
ATOM 718 O O . PHE A 1 89 ? 0.185 0.137 -5.271 1.00 97.38 89 PHE A O 1
ATOM 725 N N . ALA A 1 90 ? -0.683 -1.379 -6.664 1.00 96.75 90 ALA A N 1
ATOM 726 C CA . ALA A 1 90 ? -2.079 -1.083 -6.355 1.00 96.75 90 ALA A CA 1
ATOM 727 C C . ALA A 1 90 ? -2.820 -2.343 -5.902 1.00 96.75 90 ALA A C 1
ATOM 729 O O . ALA A 1 90 ? -2.562 -3.431 -6.414 1.00 96.75 90 ALA A O 1
ATOM 730 N N . THR A 1 91 ? -3.789 -2.181 -5.005 1.00 95.75 91 THR A N 1
ATOM 731 C CA . THR A 1 91 ? -4.605 -3.275 -4.472 1.00 95.75 91 THR A CA 1
ATOM 732 C C . THR A 1 91 ? -6.068 -2.848 -4.366 1.00 95.75 91 THR A C 1
ATOM 734 O O . THR A 1 91 ? -6.383 -1.776 -3.853 1.00 95.75 91 THR A O 1
ATOM 737 N N . MET A 1 92 ? -6.985 -3.694 -4.833 1.00 94.25 92 MET A N 1
ATOM 738 C CA . MET A 1 92 ? -8.399 -3.629 -4.463 1.00 94.25 92 MET A CA 1
ATOM 739 C C . MET A 1 92 ? -8.637 -4.589 -3.308 1.00 94.25 92 MET A C 1
ATOM 741 O O . MET A 1 92 ? -8.409 -5.790 -3.453 1.00 94.25 92 MET A O 1
ATOM 745 N N . TYR A 1 93 ? -9.127 -4.071 -2.192 1.00 93.69 93 TYR A N 1
ATOM 746 C CA . TYR A 1 93 ? -9.274 -4.812 -0.948 1.00 93.69 93 TYR A CA 1
ATOM 747 C C . TYR A 1 93 ? -10.741 -4.902 -0.537 1.00 93.69 93 TYR A C 1
ATOM 749 O O . TYR A 1 93 ? -11.416 -3.880 -0.421 1.00 93.69 93 TYR A O 1
ATOM 757 N N . ASP A 1 94 ? -11.241 -6.115 -0.333 1.00 91.69 94 ASP A N 1
ATOM 758 C CA . ASP A 1 94 ? -12.580 -6.366 0.189 1.00 91.69 94 ASP A CA 1
ATOM 759 C C . ASP A 1 94 ? -12.529 -6.271 1.715 1.00 91.69 94 ASP A C 1
ATOM 761 O O . ASP A 1 94 ? -11.916 -7.116 2.366 1.00 91.69 94 ASP A O 1
ATOM 765 N N . LYS A 1 95 ? -13.147 -5.232 2.288 1.00 90.12 95 LYS A N 1
ATOM 766 C CA . LYS A 1 95 ? -13.094 -5.003 3.738 1.00 90.12 95 LYS A CA 1
ATOM 767 C C . LYS A 1 95 ? -14.013 -5.936 4.516 1.00 90.12 95 LYS A C 1
ATOM 769 O O . LYS A 1 95 ? -13.706 -6.233 5.662 1.00 90.12 95 LYS A O 1
ATOM 774 N N . ASP A 1 96 ? -15.104 -6.403 3.909 1.00 88.56 96 ASP A N 1
ATOM 775 C CA . ASP A 1 96 ? -16.041 -7.310 4.579 1.00 88.56 96 ASP A CA 1
ATOM 776 C C . ASP A 1 96 ? -15.388 -8.687 4.759 1.00 88.56 96 ASP A C 1
ATOM 778 O O . ASP A 1 96 ? -15.500 -9.312 5.812 1.00 88.56 96 ASP A O 1
ATOM 782 N N . ARG A 1 97 ? -14.661 -9.149 3.732 1.00 87.62 97 ARG A N 1
ATOM 783 C CA . ARG A 1 97 ? -13.929 -10.426 3.770 1.00 87.62 97 ARG A CA 1
ATOM 784 C C . ARG A 1 97 ? -12.484 -10.302 4.241 1.00 87.62 97 ARG A C 1
ATOM 786 O O . ARG A 1 97 ? -11.836 -11.324 4.426 1.00 87.62 97 ARG A O 1
ATOM 793 N N . ARG A 1 98 ? -11.988 -9.077 4.422 1.00 91.81 98 ARG A N 1
ATOM 794 C CA . ARG A 1 98 ? -10.613 -8.763 4.832 1.00 91.81 98 ARG A CA 1
ATOM 795 C C . ARG A 1 98 ? -9.544 -9.399 3.923 1.00 91.81 98 ARG A C 1
ATOM 797 O O . ARG A 1 98 ? -8.464 -9.757 4.383 1.00 91.81 98 ARG A O 1
ATOM 804 N N . ILE A 1 99 ? -9.818 -9.484 2.617 1.00 89.88 99 ILE A N 1
ATOM 805 C CA . ILE A 1 99 ? -8.917 -10.076 1.609 1.00 89.88 99 ILE A CA 1
ATOM 806 C C . ILE A 1 99 ? -8.732 -9.162 0.389 1.00 89.88 99 ILE A C 1
ATOM 808 O O . ILE A 1 99 ? -9.673 -8.475 -0.028 1.00 89.88 99 ILE A O 1
ATOM 812 N N . PRO A 1 100 ? -7.562 -9.175 -0.271 1.00 92.31 100 PRO A N 1
ATOM 813 C CA . PRO A 1 100 ? -7.423 -8.554 -1.575 1.00 92.31 100 PRO A CA 1
ATOM 814 C C . PRO A 1 100 ? -8.261 -9.279 -2.627 1.00 92.31 100 PRO A C 1
ATOM 816 O O . PRO A 1 100 ? -8.202 -10.497 -2.787 1.00 92.31 100 PRO A O 1
ATOM 819 N N . THR A 1 101 ? -9.007 -8.504 -3.407 1.00 90.44 101 THR A N 1
ATOM 820 C CA . THR A 1 101 ? -9.694 -8.999 -4.605 1.00 90.44 101 THR A CA 1
ATOM 821 C C . THR A 1 101 ? -8.747 -9.021 -5.801 1.00 90.44 101 THR A C 1
ATOM 823 O O . THR A 1 101 ? -8.759 -9.973 -6.580 1.00 90.44 101 THR A O 1
ATOM 826 N N . PHE A 1 102 ? -7.917 -7.986 -5.958 1.00 91.50 102 PHE A N 1
ATOM 827 C CA . PHE A 1 102 ? -6.832 -8.009 -6.932 1.00 91.50 102 PHE A CA 1
ATOM 828 C C . PHE A 1 102 ? -5.671 -7.089 -6.549 1.00 91.50 102 PHE A C 1
ATOM 830 O O . PHE A 1 102 ? -5.880 -6.102 -5.843 1.00 91.50 102 PHE A O 1
ATOM 837 N N . SER A 1 103 ? -4.486 -7.359 -7.103 1.00 94.88 103 SER A N 1
ATOM 838 C CA . SER A 1 103 ? -3.358 -6.415 -7.122 1.00 94.88 103 SER A CA 1
ATOM 839 C C . SER A 1 103 ? -2.906 -6.132 -8.556 1.00 94.88 103 SER A C 1
ATOM 841 O O . SER A 1 103 ? -2.968 -7.017 -9.409 1.00 94.88 103 SER A O 1
ATOM 843 N N . ALA A 1 104 ? -2.442 -4.911 -8.817 1.00 96.12 104 ALA A N 1
ATOM 844 C CA . ALA A 1 104 ? -1.827 -4.498 -10.075 1.00 96.12 104 ALA A CA 1
ATOM 845 C C . ALA A 1 104 ? -0.409 -3.981 -9.808 1.00 96.12 104 ALA A C 1
ATOM 847 O O . ALA A 1 104 ? -0.216 -3.152 -8.915 1.00 96.12 104 ALA A O 1
ATOM 848 N N . TYR A 1 105 ? 0.575 -4.481 -10.555 1.00 96.62 105 TYR A N 1
ATOM 849 C CA . TYR A 1 105 ? 1.992 -4.152 -10.380 1.00 96.62 105 TYR A CA 1
ATOM 850 C C . TYR A 1 105 ? 2.770 -4.319 -11.693 1.00 96.62 105 TYR A C 1
ATOM 852 O O . TYR A 1 105 ? 2.289 -4.925 -12.654 1.00 96.62 105 TYR A O 1
ATOM 860 N N . ILE A 1 106 ? 3.995 -3.793 -11.720 1.00 95.56 106 ILE A N 1
ATOM 861 C CA . ILE A 1 106 ? 4.921 -3.954 -12.845 1.00 95.56 106 ILE A CA 1
ATOM 862 C C . ILE A 1 106 ? 5.860 -5.125 -12.545 1.00 95.56 106 ILE A C 1
ATOM 864 O O . ILE A 1 106 ? 6.463 -5.163 -11.476 1.00 95.56 106 ILE A O 1
ATOM 868 N N . TYR A 1 107 ? 5.994 -6.061 -13.483 1.00 94.81 107 TYR A N 1
ATOM 869 C CA . TYR A 1 107 ? 7.056 -7.062 -13.476 1.00 94.81 107 TYR A CA 1
ATOM 870 C C . TYR A 1 107 ? 8.389 -6.391 -13.780 1.00 94.81 107 TYR A C 1
ATOM 872 O O . TYR A 1 107 ? 8.635 -5.947 -14.908 1.00 94.81 107 TYR A O 1
ATOM 880 N N . ASP A 1 108 ? 9.228 -6.307 -12.760 1.00 95.00 108 ASP A N 1
ATOM 881 C CA . ASP A 1 108 ? 10.545 -5.693 -12.827 1.00 95.00 108 ASP A CA 1
ATOM 882 C C . ASP A 1 108 ? 11.465 -6.388 -11.816 1.00 95.00 108 ASP A C 1
ATOM 884 O O . ASP A 1 108 ? 11.760 -5.825 -10.768 1.00 95.00 108 ASP A O 1
ATOM 888 N N . PRO A 1 109 ? 11.832 -7.660 -12.039 1.00 94.62 109 PRO A N 1
ATOM 889 C CA . PRO A 1 109 ? 12.601 -8.421 -11.066 1.00 94.62 109 PRO A CA 1
ATOM 890 C C . PRO A 1 109 ? 13.995 -7.814 -10.879 1.00 94.62 109 PRO A C 1
ATOM 892 O O . PRO A 1 109 ? 14.749 -7.643 -11.837 1.00 94.62 109 PRO A O 1
ATOM 895 N N . GLY A 1 110 ? 14.364 -7.553 -9.628 1.00 93.81 110 GLY A N 1
ATOM 896 C CA . GLY A 1 110 ? 15.702 -7.096 -9.266 1.00 93.81 110 GLY A CA 1
ATOM 897 C C . GLY A 1 110 ? 16.199 -7.658 -7.936 1.00 93.81 110 GLY A C 1
ATOM 898 O O . GLY A 1 110 ? 15.607 -8.581 -7.360 1.00 93.81 110 GLY A O 1
ATOM 899 N N . GLN A 1 111 ? 17.334 -7.125 -7.480 1.00 93.06 111 GLN A N 1
ATOM 900 C CA . GLN A 1 111 ? 18.059 -7.610 -6.302 1.00 93.06 111 GLN A CA 1
ATOM 901 C C . GLN A 1 111 ? 17.327 -7.276 -4.997 1.00 93.06 111 GLN A C 1
ATOM 903 O O . GLN A 1 111 ? 16.545 -6.331 -4.920 1.00 93.06 111 GLN A O 1
ATOM 908 N N . GLY A 1 112 ? 17.586 -8.072 -3.961 1.00 91.81 112 GLY A N 1
ATOM 909 C CA . GLY A 1 112 ? 17.046 -7.876 -2.617 1.00 91.81 112 GLY A CA 1
ATOM 910 C C . GLY A 1 112 ? 16.636 -9.189 -1.960 1.00 91.81 112 GLY A C 1
ATOM 911 O O . GLY A 1 112 ? 16.416 -10.204 -2.625 1.00 91.81 112 GLY A O 1
ATOM 912 N N . GLN A 1 113 ? 16.554 -9.160 -0.641 1.00 90.12 113 GLN A N 1
ATOM 913 C CA . GLN A 1 113 ? 16.231 -10.297 0.202 1.00 90.12 113 GLN A CA 1
ATOM 914 C C . GLN A 1 113 ? 14.737 -10.355 0.507 1.00 90.12 113 GLN A C 1
ATOM 916 O O . GLN A 1 113 ? 14.002 -9.371 0.399 1.00 90.12 113 GLN A O 1
ATOM 921 N N . ARG A 1 114 ? 14.282 -11.548 0.888 1.00 84.81 114 ARG A N 1
ATOM 922 C CA . ARG A 1 114 ? 12.922 -11.756 1.372 1.00 84.81 114 ARG A CA 1
ATOM 923 C C . ARG A 1 114 ? 12.788 -11.121 2.759 1.00 84.81 114 ARG A C 1
ATOM 925 O O . ARG A 1 114 ? 13.556 -11.459 3.652 1.00 84.81 114 ARG A O 1
ATOM 932 N N . TRP A 1 115 ? 11.787 -10.267 2.938 1.00 85.81 115 TRP A N 1
ATOM 933 C CA . TRP A 1 115 ? 11.427 -9.717 4.243 1.00 85.81 115 TRP A CA 1
ATOM 934 C C . TRP A 1 115 ? 10.595 -10.721 5.064 1.00 85.81 115 TRP A C 1
ATOM 936 O O . TRP A 1 115 ? 10.070 -11.699 4.524 1.00 85.81 115 TRP A O 1
ATOM 946 N N . ASN A 1 116 ? 10.479 -10.514 6.376 1.00 85.06 116 ASN A N 1
ATOM 947 C CA . ASN A 1 116 ? 9.758 -11.422 7.282 1.00 85.06 116 ASN A CA 1
ATOM 948 C C . ASN A 1 116 ? 8.737 -10.740 8.208 1.00 85.06 116 ASN A C 1
ATOM 950 O O . ASN A 1 116 ? 7.968 -11.447 8.851 1.00 85.06 116 ASN A O 1
ATOM 954 N N . GLN A 1 117 ? 8.693 -9.407 8.263 1.00 90.44 117 GLN A N 1
ATOM 955 C CA . GLN A 1 117 ? 7.683 -8.670 9.026 1.00 90.44 117 GLN A CA 1
ATOM 956 C C . GLN A 1 117 ? 6.525 -8.216 8.138 1.00 90.44 117 GLN A C 1
ATOM 958 O O . GLN A 1 117 ? 6.726 -7.776 7.003 1.00 90.44 117 GLN A O 1
ATOM 963 N N . TRP A 1 118 ? 5.316 -8.270 8.680 1.00 92.25 118 TRP A N 1
ATOM 964 C CA . TRP A 1 118 ? 4.102 -7.931 7.955 1.00 92.25 118 TRP A CA 1
ATOM 965 C C . TRP A 1 118 ? 3.583 -6.566 8.368 1.00 92.25 118 TRP A C 1
ATOM 967 O O . TRP A 1 118 ? 3.568 -6.202 9.543 1.00 92.25 118 TRP A O 1
ATOM 977 N N . LYS A 1 119 ? 3.200 -5.791 7.360 1.00 95.88 119 LYS A N 1
ATOM 978 C CA . LYS A 1 119 ? 2.660 -4.447 7.510 1.00 95.88 119 LYS A CA 1
ATOM 979 C C . LYS A 1 119 ? 1.142 -4.470 7.361 1.00 95.88 119 LYS A C 1
ATOM 981 O O . LYS A 1 119 ? 0.572 -5.361 6.733 1.00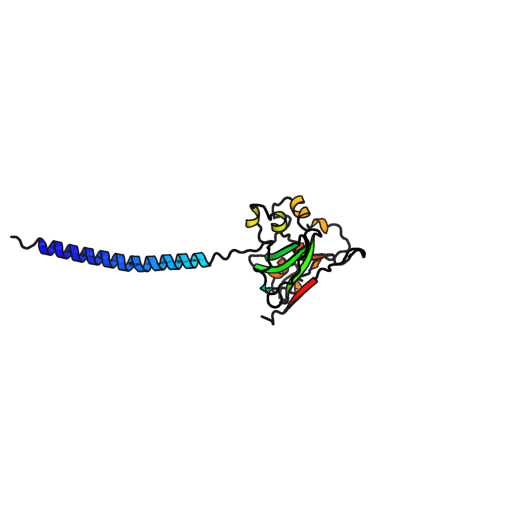 95.88 119 LYS A O 1
ATOM 986 N N .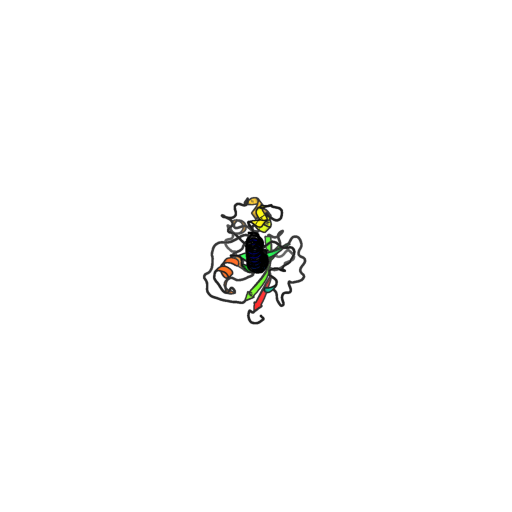 ILE A 1 120 ? 0.509 -3.450 7.907 1.00 96.06 120 ILE A N 1
ATOM 987 C CA . ILE A 1 120 ? -0.906 -3.138 7.743 1.00 96.06 120 ILE A CA 1
ATOM 988 C C . ILE A 1 120 ? -1.069 -1.833 6.960 1.00 96.06 120 ILE A C 1
ATOM 990 O O . ILE A 1 120 ? -0.102 -1.098 6.737 1.00 96.06 120 ILE A O 1
ATOM 994 N N . GLU A 1 121 ? -2.319 -1.518 6.630 1.00 96.69 121 GLU A N 1
ATOM 995 C CA . GLU A 1 121 ? -2.748 -0.228 6.093 1.00 96.69 121 GLU A CA 1
ATOM 996 C C . GLU A 1 121 ? -3.540 0.543 7.173 1.00 96.69 121 GLU A C 1
ATOM 998 O O . GLU A 1 121 ? -4.774 0.449 7.229 1.00 96.69 121 GLU A O 1
ATOM 1003 N N . PRO A 1 122 ? -2.877 1.304 8.069 1.00 95.19 122 PRO A N 1
ATOM 1004 C CA . PRO A 1 122 ? -3.523 2.082 9.136 1.00 95.19 122 PRO A CA 1
ATOM 1005 C C . PRO A 1 122 ? -4.733 2.922 8.691 1.00 95.19 122 PRO A C 1
ATOM 1007 O O . PRO A 1 122 ? -5.739 3.062 9.392 1.00 95.19 122 PRO A O 1
ATOM 1010 N N . GLN A 1 123 ? -4.661 3.471 7.484 1.00 93.94 123 GLN A N 1
ATOM 1011 C CA . GLN A 1 123 ? -5.667 4.325 6.874 1.00 93.94 123 GLN A CA 1
ATOM 1012 C C . GLN A 1 123 ? -7.028 3.629 6.672 1.00 93.94 123 GLN A C 1
ATOM 1014 O O . GLN A 1 123 ? -8.048 4.319 6.556 1.00 93.94 123 GLN A O 1
ATOM 1019 N N . LEU A 1 124 ? -7.082 2.287 6.678 1.00 94.38 124 LEU A N 1
ATOM 1020 C CA . LEU A 1 124 ? -8.339 1.522 6.681 1.00 94.38 124 LEU A CA 1
ATOM 1021 C C . LEU A 1 124 ? -9.119 1.702 7.995 1.00 94.38 124 LEU A C 1
ATOM 1023 O O . LEU A 1 124 ? -10.342 1.862 7.956 1.00 94.38 124 LEU A O 1
ATOM 1027 N N . ALA A 1 125 ? -8.420 1.770 9.130 1.00 94.25 125 ALA A N 1
ATOM 1028 C CA . ALA A 1 125 ? -8.994 2.022 10.455 1.00 94.25 125 ALA A CA 1
ATOM 1029 C C . ALA A 1 125 ? -9.257 3.518 10.717 1.00 94.25 125 ALA A C 1
ATOM 1031 O O . ALA A 1 125 ? -10.148 3.888 11.493 1.00 94.25 125 ALA A O 1
ATOM 1032 N N . LEU A 1 126 ? -8.493 4.397 10.060 1.00 91.69 126 LEU A N 1
ATOM 1033 C CA . LEU A 1 126 ? -8.447 5.834 10.351 1.00 91.69 126 LEU A CA 1
ATOM 1034 C C . LEU A 1 126 ? -9.226 6.729 9.376 1.00 91.69 126 LEU A C 1
ATOM 1036 O O . LEU A 1 126 ? -9.146 7.944 9.498 1.00 91.69 126 LEU A O 1
ATOM 1040 N N . ARG A 1 127 ? -9.998 6.200 8.417 1.00 78.81 127 ARG A N 1
ATOM 1041 C CA . ARG A 1 127 ? -10.572 6.998 7.303 1.00 78.81 127 ARG A CA 1
ATOM 1042 C C . ARG A 1 127 ? -11.351 8.270 7.700 1.00 78.81 127 ARG A C 1
ATOM 1044 O O . ARG A 1 127 ? -11.472 9.184 6.893 1.00 78.81 127 ARG A O 1
ATOM 1051 N N . LYS A 1 128 ? -11.932 8.322 8.903 1.00 82.56 128 LYS A N 1
ATOM 1052 C CA . LYS A 1 128 ? -12.681 9.486 9.428 1.00 82.56 128 LYS A CA 1
ATOM 1053 C C . LYS A 1 128 ? -11.945 10.235 10.546 1.00 82.56 128 LYS A C 1
ATOM 1055 O O . LYS A 1 128 ? -12.513 11.131 11.162 1.00 82.56 128 LYS A O 1
ATOM 1060 N N . ASP A 1 129 ? -10.715 9.838 10.832 1.00 88.62 129 ASP A N 1
ATOM 1061 C CA . ASP A 1 129 ? -9.917 10.335 11.940 1.00 88.62 129 ASP A CA 1
ATOM 1062 C C . ASP A 1 129 ? -9.043 11.521 11.518 1.00 88.62 129 ASP A C 1
ATOM 1064 O O . ASP A 1 129 ? -8.606 11.620 10.369 1.00 88.62 129 ASP A O 1
ATOM 1068 N N . ARG A 1 130 ? -8.721 12.404 12.464 1.00 86.44 130 ARG A N 1
ATOM 1069 C CA . ARG A 1 130 ? -7.722 13.462 12.251 1.00 86.44 130 ARG A CA 1
ATOM 1070 C C . ARG A 1 130 ? -6.323 12.874 12.082 1.00 86.44 130 ARG A C 1
ATOM 1072 O O . ARG A 1 130 ? -5.499 13.452 11.373 1.00 86.44 130 ARG A O 1
ATOM 1079 N N . GLU A 1 131 ? -6.074 11.716 12.689 1.00 85.62 131 GLU A N 1
ATOM 1080 C CA . GLU A 1 131 ? -4.785 11.023 12.632 1.00 85.62 131 GLU A CA 1
ATOM 1081 C C . GLU A 1 131 ? -4.450 10.442 11.259 1.00 85.62 131 GLU A C 1
ATOM 1083 O O . GLU A 1 131 ? -3.283 10.155 10.990 1.00 85.62 131 GLU A O 1
ATOM 1088 N N . TYR A 1 132 ? -5.442 10.330 10.372 1.00 86.38 132 TYR A N 1
ATOM 1089 C CA . TYR A 1 132 ? -5.298 9.813 9.013 1.00 86.38 132 TYR A CA 1
ATOM 1090 C C . TYR A 1 132 ? -4.110 10.420 8.254 1.00 86.38 132 TYR A C 1
ATOM 1092 O O . TYR A 1 132 ? -3.350 9.712 7.601 1.00 86.38 132 TYR A O 1
ATOM 1100 N N . ARG A 1 133 ? -3.884 11.736 8.395 1.00 83.94 133 ARG A N 1
ATOM 1101 C CA . ARG A 1 133 ? -2.800 12.442 7.687 1.00 83.94 133 ARG A CA 1
ATOM 1102 C C . ARG A 1 133 ? -1.397 11.984 8.087 1.00 83.94 133 ARG A C 1
ATOM 1104 O O . ARG A 1 133 ? -0.476 12.182 7.303 1.00 83.94 133 ARG A O 1
ATOM 1111 N N . ARG A 1 134 ? -1.238 11.409 9.283 1.00 85.88 134 ARG A N 1
ATOM 1112 C CA . ARG A 1 134 ? 0.039 10.877 9.789 1.00 85.88 134 ARG A CA 1
ATOM 1113 C C . ARG A 1 134 ? 0.285 9.428 9.359 1.00 85.88 134 ARG A C 1
ATOM 1115 O O . ARG A 1 134 ? 1.391 8.934 9.520 1.00 85.88 134 ARG A O 1
ATOM 1122 N N . HIS A 1 135 ? -0.726 8.766 8.797 1.00 89.56 135 HIS A N 1
ATOM 1123 C CA . HIS A 1 135 ? -0.725 7.329 8.544 1.00 89.56 135 HIS A CA 1
ATOM 1124 C C . HIS A 1 135 ? -1.054 7.005 7.081 1.00 89.56 135 HIS A C 1
ATOM 1126 O O . HIS A 1 135 ? -1.985 6.263 6.782 1.00 89.56 135 HIS A O 1
ATOM 1132 N N . LYS A 1 136 ? -0.308 7.622 6.161 1.00 89.75 136 LYS A N 1
ATOM 1133 C CA . LYS A 1 136 ? -0.484 7.447 4.710 1.00 89.75 136 LYS A CA 1
ATOM 1134 C C . LYS A 1 136 ? 0.266 6.241 4.139 1.00 89.75 136 LYS A C 1
ATOM 1136 O O . LYS A 1 136 ? -0.165 5.641 3.161 1.00 89.75 136 LYS A O 1
ATOM 1141 N N . SER A 1 137 ? 1.419 5.933 4.725 1.00 94.69 137 SER A N 1
ATOM 1142 C CA . SER A 1 137 ? 2.245 4.782 4.362 1.00 94.69 137 SER A CA 1
ATOM 1143 C C . SER A 1 137 ? 1.807 3.555 5.150 1.00 94.69 137 SER A C 1
ATOM 1145 O O . SER A 1 137 ? 1.342 3.690 6.285 1.00 94.69 137 SER A O 1
ATOM 1147 N N . MET A 1 138 ? 2.032 2.374 4.578 1.00 96.00 138 MET A N 1
ATOM 1148 C CA . MET A 1 138 ? 1.942 1.106 5.303 1.00 96.00 138 MET A CA 1
ATOM 1149 C C . MET A 1 138 ? 2.905 1.091 6.499 1.00 96.00 138 MET A C 1
ATOM 1151 O O . MET A 1 138 ? 3.977 1.706 6.444 1.00 96.00 138 MET A O 1
ATOM 1155 N N . GLN A 1 139 ? 2.529 0.403 7.578 1.00 95.81 139 GLN A N 1
ATOM 1156 C CA . GLN A 1 139 ? 3.274 0.386 8.847 1.00 95.81 139 GLN A CA 1
ATOM 1157 C C . GLN A 1 139 ? 3.239 -0.995 9.495 1.00 95.81 139 GLN A C 1
ATOM 1159 O O . GLN A 1 139 ? 2.329 -1.778 9.239 1.00 95.81 139 GLN A O 1
ATOM 1164 N N . LEU A 1 140 ? 4.212 -1.290 10.358 1.00 95.50 140 LEU A N 1
ATOM 1165 C CA . LEU A 1 140 ? 4.153 -2.477 11.211 1.00 95.50 140 LEU A CA 1
ATOM 1166 C C . LEU A 1 140 ? 2.992 -2.361 12.209 1.00 95.50 140 LEU A C 1
ATOM 1168 O O . LEU A 1 140 ? 2.699 -1.277 12.720 1.00 95.50 140 LEU A O 1
ATOM 1172 N N . GLU A 1 141 ? 2.345 -3.488 12.499 1.00 92.44 141 GLU A N 1
ATOM 1173 C CA . GLU A 1 141 ? 1.207 -3.545 13.423 1.00 92.44 141 GLU A CA 1
ATOM 1174 C C . GLU A 1 141 ? 1.591 -3.114 14.852 1.00 92.44 141 GLU A C 1
ATOM 1176 O O . GLU A 1 141 ? 0.865 -2.373 15.504 1.00 92.44 141 GLU A O 1
ATOM 1181 N N . GLU A 1 142 ? 2.786 -3.479 15.310 1.00 90.12 142 GLU A N 1
ATOM 1182 C CA . GLU A 1 142 ? 3.296 -3.132 16.645 1.00 90.12 142 GLU A CA 1
ATOM 1183 C C . GLU A 1 142 ? 3.630 -1.638 16.830 1.00 90.12 142 GLU A C 1
ATOM 1185 O O . GLU A 1 142 ? 3.605 -1.137 17.952 1.00 90.12 142 GLU A O 1
ATOM 1190 N N . ASN A 1 143 ? 3.907 -0.903 15.745 1.00 88.81 143 ASN A N 1
ATOM 1191 C CA . ASN A 1 143 ? 4.492 0.446 15.808 1.00 88.81 143 ASN A CA 1
ATOM 1192 C C . ASN A 1 143 ? 3.556 1.568 15.321 1.00 88.81 143 ASN A C 1
ATOM 1194 O O . ASN A 1 143 ? 4.001 2.706 15.185 1.00 88.81 143 ASN A O 1
ATOM 1198 N N . ASN A 1 144 ? 2.278 1.281 15.043 1.00 90.62 144 ASN A N 1
ATOM 1199 C CA . ASN A 1 144 ? 1.346 2.287 14.503 1.00 90.62 144 ASN A CA 1
ATOM 1200 C C . ASN A 1 144 ? 0.526 3.040 15.570 1.00 90.62 144 ASN A C 1
ATOM 1202 O O . ASN A 1 144 ? -0.065 4.069 15.263 1.00 90.62 144 ASN A O 1
ATOM 1206 N N . GLY A 1 145 ? 0.482 2.560 16.819 1.00 92.19 145 GLY A N 1
ATOM 1207 C CA . GLY A 1 145 ? -0.214 3.243 17.920 1.00 92.19 145 GLY A CA 1
ATOM 1208 C C . GLY A 1 145 ? -1.749 3.276 17.827 1.00 92.19 145 GLY A C 1
ATOM 1209 O O . GLY A 1 145 ? -2.383 4.008 18.587 1.00 92.19 145 GLY A O 1
ATOM 1210 N N . ILE A 1 146 ? -2.358 2.505 16.923 1.00 93.69 146 ILE A N 1
ATOM 1211 C CA . ILE A 1 146 ? -3.810 2.367 16.773 1.00 93.69 146 ILE A CA 1
ATOM 1212 C C . ILE A 1 146 ? -4.284 1.180 17.611 1.00 93.69 146 ILE A C 1
ATOM 1214 O O . ILE A 1 146 ? -3.635 0.140 17.670 1.00 93.69 146 ILE A O 1
ATOM 1218 N N . ASP A 1 147 ? -5.450 1.332 18.235 1.00 94.56 147 ASP A N 1
ATOM 1219 C CA . ASP A 1 147 ? -6.128 0.252 18.949 1.00 94.56 147 ASP A CA 1
ATOM 1220 C C . ASP A 1 147 ? -6.280 -1.016 18.080 1.00 94.56 147 ASP A C 1
ATOM 1222 O O . ASP A 1 147 ? -6.792 -0.960 16.956 1.00 94.56 147 ASP A O 1
ATOM 1226 N N . HIS A 1 148 ? -5.861 -2.164 18.622 1.00 94.44 148 HIS A N 1
ATOM 1227 C CA . HIS A 1 148 ? -5.860 -3.450 17.914 1.00 94.44 148 HIS A CA 1
ATOM 1228 C C . HIS A 1 148 ? -7.250 -3.848 17.422 1.00 94.44 148 HIS A C 1
ATOM 1230 O O . HIS A 1 148 ? -7.423 -4.251 16.273 1.00 94.44 148 HIS A O 1
ATOM 1236 N N . GLN A 1 149 ? -8.278 -3.679 18.258 1.00 94.31 149 GLN A N 1
ATOM 1237 C CA . GLN A 1 149 ? -9.646 -4.036 17.889 1.00 94.31 149 GLN A CA 1
ATOM 1238 C C . GLN A 1 149 ? -10.138 -3.176 16.717 1.00 94.31 149 GLN A C 1
ATOM 1240 O O . GLN A 1 149 ? -10.823 -3.665 15.813 1.00 94.31 149 GLN A O 1
ATOM 1245 N N . ARG A 1 150 ? -9.757 -1.897 16.682 1.00 94.88 150 ARG A N 1
ATOM 1246 C CA . ARG A 1 150 ? -10.033 -1.004 15.552 1.00 94.88 150 ARG A CA 1
ATOM 1247 C C . ARG A 1 150 ? -9.341 -1.468 14.267 1.00 94.88 150 ARG A C 1
ATOM 1249 O O . ARG A 1 150 ? -9.966 -1.400 13.205 1.00 94.88 150 ARG A O 1
ATOM 1256 N N . LEU A 1 151 ? -8.098 -1.948 14.348 1.00 95.25 151 LEU A N 1
ATOM 1257 C CA . LEU A 1 151 ? -7.388 -2.543 13.209 1.00 95.25 151 LEU A CA 1
ATOM 1258 C C . LEU A 1 151 ? -8.097 -3.812 12.724 1.00 95.25 151 LEU A C 1
ATOM 1260 O O . LEU A 1 151 ? -8.510 -3.850 11.562 1.00 95.25 151 LEU A O 1
ATOM 1264 N N . ALA A 1 152 ? -8.340 -4.771 13.619 1.00 93.56 152 ALA A N 1
ATOM 1265 C CA . ALA A 1 152 ? -8.973 -6.059 13.322 1.00 93.56 152 ALA A CA 1
ATOM 1266 C C . ALA A 1 152 ? -10.386 -5.924 12.721 1.00 93.56 152 ALA A C 1
ATOM 1268 O O . ALA A 1 152 ? -10.775 -6.693 11.840 1.00 93.56 152 ALA A O 1
ATOM 1269 N N . ASN A 1 153 ? -11.140 -4.897 13.132 1.00 93.31 153 ASN A N 1
ATOM 1270 C CA . ASN A 1 153 ? -12.454 -4.572 12.564 1.00 93.31 153 ASN A CA 1
ATOM 1271 C C . ASN A 1 153 ? -12.387 -3.968 11.148 1.00 93.31 153 ASN A C 1
ATOM 1273 O O . ASN A 1 153 ? -13.413 -3.861 10.475 1.00 93.31 153 ASN A O 1
ATOM 1277 N N . SER A 1 154 ? -11.215 -3.506 10.706 1.00 93.06 154 SER A N 1
ATOM 1278 C CA . SER A 1 154 ? -11.045 -2.763 9.449 1.00 93.06 154 SER A CA 1
ATOM 1279 C C . SER A 1 154 ? -10.291 -3.532 8.363 1.00 93.06 154 SER A C 1
ATOM 1281 O O . SER A 1 154 ? -10.484 -3.253 7.175 1.00 93.06 154 SER A O 1
ATOM 1283 N N . GLN A 1 155 ? -9.431 -4.468 8.762 1.00 94.75 155 GLN A N 1
ATOM 1284 C CA . GLN A 1 155 ? -8.537 -5.225 7.893 1.00 94.75 155 GLN A CA 1
ATOM 1285 C C . GLN A 1 155 ? -8.068 -6.510 8.580 1.00 94.75 155 GLN A C 1
ATOM 1287 O O . GLN A 1 155 ? -8.358 -6.738 9.754 1.00 94.75 155 GLN A O 1
ATOM 1292 N N . ALA A 1 156 ? -7.351 -7.346 7.835 1.00 93.44 156 ALA A N 1
ATOM 1293 C CA . ALA A 1 156 ? -6.642 -8.483 8.400 1.00 93.44 156 ALA A CA 1
ATOM 1294 C C . ALA A 1 156 ? -5.468 -8.002 9.266 1.00 93.44 156 ALA A C 1
ATOM 1296 O O . ALA A 1 156 ? -4.767 -7.063 8.882 1.00 93.44 156 ALA A O 1
ATOM 1297 N N . VAL A 1 157 ? -5.263 -8.662 10.400 1.00 93.06 157 VAL A N 1
ATOM 1298 C CA . VAL A 1 157 ? -4.172 -8.422 11.360 1.00 93.06 157 VAL A CA 1
ATOM 1299 C C . VAL A 1 157 ? -3.312 -9.676 11.497 1.00 93.06 157 VAL A C 1
ATOM 1301 O O . VAL A 1 157 ? -3.702 -10.752 11.037 1.00 93.06 157 VAL A O 1
ATOM 1304 N N . GLU A 1 158 ? -2.135 -9.563 12.104 1.00 88.81 158 GLU A N 1
ATOM 1305 C CA . GLU A 1 158 ? -1.203 -10.689 12.232 1.00 88.81 158 GLU A CA 1
ATOM 1306 C C . GLU A 1 158 ? -1.849 -11.877 12.975 1.00 88.81 158 GLU A C 1
ATOM 1308 O O . GLU A 1 158 ? -1.641 -13.035 12.603 1.00 88.81 158 GLU A O 1
ATOM 1313 N N . GLU A 1 159 ? -2.713 -11.595 13.963 1.00 87.75 159 GLU A N 1
ATOM 1314 C CA . GLU A 1 159 ? -3.499 -12.585 14.722 1.00 87.75 159 GLU A CA 1
ATOM 1315 C C . GLU A 1 159 ? -4.337 -13.511 13.828 1.00 87.75 159 GLU A C 1
ATOM 1317 O O . GLU A 1 159 ? -4.418 -14.711 14.108 1.00 87.75 159 GLU A O 1
ATOM 1322 N N . ASP A 1 160 ? -4.873 -13.004 12.709 1.00 85.81 160 ASP A N 1
ATOM 1323 C CA . ASP A 1 160 ? -5.648 -13.811 11.754 1.00 85.81 160 ASP A CA 1
ATOM 1324 C C . ASP A 1 160 ? -4.796 -14.952 11.140 1.00 85.81 160 ASP A C 1
ATOM 1326 O O . ASP A 1 160 ? -5.342 -15.909 10.592 1.00 85.81 160 ASP A O 1
ATOM 1330 N N . TYR A 1 161 ? -3.462 -14.895 11.269 1.00 81.06 161 TYR A N 1
ATOM 1331 C CA . TYR A 1 161 ? -2.506 -15.838 10.682 1.00 81.06 161 TYR A CA 1
ATOM 1332 C C . TYR A 1 161 ? -1.605 -16.565 11.703 1.00 81.06 161 TYR A C 1
ATOM 1334 O O . TYR A 1 161 ? -0.685 -17.276 11.289 1.00 81.06 161 TYR A O 1
ATOM 1342 N N . HIS A 1 162 ? -1.828 -16.421 13.014 1.00 75.25 162 HIS A N 1
ATOM 1343 C CA . HIS A 1 162 ? -0.946 -16.996 14.047 1.00 75.25 162 HIS A CA 1
ATOM 1344 C C . HIS A 1 162 ? -1.146 -18.507 14.307 1.00 75.25 162 HIS A C 1
ATOM 1346 O O . HIS A 1 162 ? -0.238 -19.153 14.822 1.00 75.25 162 HIS A O 1
ATOM 1352 N N . ASN A 1 163 ? -2.287 -19.097 13.923 1.00 61.91 163 ASN A N 1
ATOM 1353 C CA . ASN A 1 163 ? -2.663 -20.483 14.278 1.00 61.91 163 ASN A CA 1
ATOM 1354 C C . ASN A 1 163 ? -2.911 -21.397 13.070 1.00 61.91 163 ASN A C 1
ATOM 1356 O O . ASN A 1 163 ? -3.685 -22.354 13.133 1.00 61.91 163 ASN A O 1
ATOM 1360 N N . VAL A 1 164 ? -2.285 -21.089 11.939 1.00 59.88 164 VAL A N 1
ATOM 1361 C CA . VAL A 1 164 ? -2.552 -21.782 10.681 1.00 59.88 164 VAL A CA 1
ATOM 1362 C C . VAL A 1 164 ? -1.362 -22.629 10.253 1.00 59.88 164 VAL A C 1
ATOM 1364 O O . VAL A 1 164 ? -0.530 -22.221 9.453 1.00 59.88 164 VAL A O 1
ATOM 1367 N N . GLU A 1 165 ? -1.311 -23.864 10.758 1.00 52.47 165 GLU A N 1
ATOM 1368 C CA . GLU A 1 165 ? -0.248 -24.853 10.487 1.00 52.47 165 GLU A CA 1
ATOM 1369 C C . GLU A 1 165 ? -0.057 -25.203 8.991 1.00 52.47 165 GLU A C 1
ATOM 1371 O O . GLU A 1 165 ? 0.884 -25.912 8.639 1.00 52.47 165 GLU A O 1
ATOM 1376 N N . ARG A 1 166 ? -0.948 -24.753 8.091 1.00 49.09 166 ARG A N 1
ATOM 1377 C CA . ARG A 1 166 ? -0.980 -25.150 6.670 1.00 49.09 166 ARG A CA 1
ATOM 1378 C C . ARG A 1 166 ? -1.270 -24.031 5.659 1.00 49.09 166 ARG A C 1
ATOM 1380 O O . ARG A 1 166 ? -1.641 -24.347 4.527 1.00 49.09 166 ARG A O 1
ATOM 1387 N N . TYR A 1 167 ? -1.105 -22.750 6.002 1.00 58.19 167 TYR A N 1
ATOM 1388 C CA . TYR A 1 167 ? -1.356 -21.668 5.035 1.00 58.19 167 TYR A CA 1
ATOM 1389 C C . TYR A 1 167 ? -0.102 -20.865 4.691 1.00 58.19 167 TYR A C 1
ATOM 1391 O O . TYR A 1 167 ? 0.414 -20.088 5.489 1.00 58.19 167 TYR A O 1
ATOM 1399 N N . ASP A 1 168 ? 0.332 -20.990 3.436 1.00 64.31 168 ASP A N 1
ATOM 1400 C CA . ASP A 1 168 ? 1.246 -20.028 2.834 1.00 64.31 168 ASP A CA 1
ATOM 1401 C C . ASP A 1 168 ? 0.512 -18.699 2.615 1.00 64.31 168 ASP A C 1
ATOM 1403 O O . ASP A 1 168 ? -0.540 -18.654 1.963 1.00 64.31 168 ASP A O 1
ATOM 1407 N N . ARG A 1 169 ? 1.099 -17.601 3.107 1.00 73.31 169 ARG A N 1
ATOM 1408 C CA . ARG A 1 169 ? 0.673 -16.226 2.800 1.00 73.31 169 ARG A CA 1
ATOM 1409 C C . ARG A 1 169 ? 0.990 -15.918 1.330 1.00 73.31 169 ARG A C 1
ATOM 1411 O O . ARG A 1 169 ? 2.091 -15.474 0.976 1.00 73.31 169 ARG A O 1
ATOM 1418 N N . GLY A 1 170 ? 0.033 -16.228 0.456 1.00 82.62 170 GLY A N 1
ATOM 1419 C CA . GLY A 1 170 ? 0.156 -16.098 -0.990 1.00 82.62 170 GLY A CA 1
ATOM 1420 C C . GLY A 1 170 ? 0.088 -14.638 -1.421 1.00 82.62 170 GLY A C 1
ATOM 1421 O O . GLY A 1 170 ? -0.985 -14.044 -1.418 1.00 82.62 170 GLY A O 1
ATOM 1422 N N . HIS A 1 171 ? 1.228 -14.066 -1.807 1.00 90.38 171 HIS A N 1
ATOM 1423 C CA . HIS A 1 171 ? 1.294 -12.691 -2.301 1.00 90.38 171 HIS A CA 1
ATOM 1424 C C . HIS A 1 171 ? 0.595 -12.563 -3.659 1.00 90.38 171 HIS A C 1
ATOM 1426 O O . HIS A 1 171 ? 0.875 -13.344 -4.572 1.00 90.38 171 HIS A O 1
ATOM 1432 N N . LEU A 1 172 ? -0.245 -11.540 -3.830 1.00 93.19 172 LEU A N 1
ATOM 1433 C CA . LEU A 1 172 ? -0.812 -11.200 -5.139 1.00 93.19 172 LEU A CA 1
ATOM 1434 C C . LEU A 1 172 ? 0.189 -10.415 -5.995 1.00 93.19 172 LEU A C 1
ATOM 1436 O O . LEU A 1 172 ? 0.333 -10.708 -7.181 1.00 93.19 172 LEU A O 1
ATOM 1440 N N . ALA A 1 173 ? 0.878 -9.435 -5.405 1.00 95.12 173 ALA A N 1
ATOM 1441 C CA . ALA A 1 173 ? 2.073 -8.812 -5.972 1.00 95.12 173 ALA A CA 1
ATOM 1442 C C . ALA A 1 173 ? 3.315 -9.493 -5.369 1.00 95.12 173 ALA A C 1
ATOM 1444 O O . ALA A 1 173 ? 3.623 -9.236 -4.203 1.00 95.12 173 ALA A O 1
ATOM 1445 N N . PRO A 1 174 ? 4.012 -10.392 -6.093 1.00 94.38 174 PRO A N 1
ATOM 1446 C CA . PRO A 1 174 ? 5.110 -11.168 -5.523 1.00 94.38 174 PRO A CA 1
ATOM 1447 C C . PRO A 1 174 ? 6.370 -10.326 -5.310 1.00 94.38 174 PRO A C 1
ATOM 1449 O O . PRO A 1 174 ? 6.758 -9.567 -6.198 1.00 94.38 174 PRO A O 1
ATOM 1452 N N . ALA A 1 175 ? 7.072 -10.544 -4.193 1.00 94.50 175 ALA A N 1
ATOM 1453 C CA . ALA A 1 175 ? 8.368 -9.916 -3.911 1.00 94.50 175 ALA A CA 1
ATOM 1454 C C . ALA A 1 175 ? 9.418 -10.206 -5.004 1.00 94.50 175 ALA A C 1
ATOM 1456 O O . ALA A 1 175 ? 10.198 -9.341 -5.398 1.00 94.50 175 ALA A O 1
ATOM 1457 N N . LEU A 1 176 ? 9.427 -11.422 -5.560 1.00 93.81 176 LEU A N 1
ATOM 1458 C CA . LEU A 1 176 ? 10.378 -11.797 -6.616 1.00 93.81 176 LEU A CA 1
ATOM 1459 C C . LEU A 1 176 ? 10.202 -10.988 -7.910 1.00 93.81 176 LEU A C 1
ATOM 1461 O O . LEU A 1 176 ? 11.134 -10.922 -8.701 1.00 93.81 176 LEU A O 1
ATOM 1465 N N . HIS A 1 177 ? 9.047 -10.351 -8.114 1.00 95.25 177 HIS A N 1
ATOM 1466 C CA . HIS A 1 177 ? 8.773 -9.532 -9.297 1.00 95.25 177 HIS A CA 1
ATOM 1467 C C . HIS A 1 177 ? 9.138 -8.053 -9.102 1.00 95.25 177 HIS A C 1
ATOM 1469 O O . HIS A 1 177 ? 8.902 -7.260 -10.009 1.00 95.25 177 HIS A O 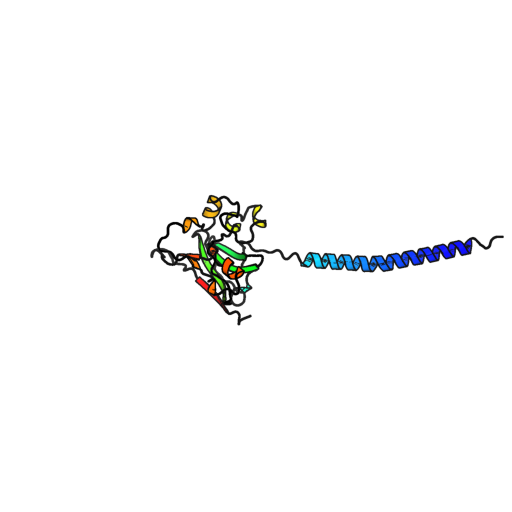1
ATOM 1475 N N . GLN A 1 178 ? 9.663 -7.680 -7.929 1.00 96.38 178 GLN A N 1
ATOM 1476 C CA . GLN A 1 178 ? 9.961 -6.293 -7.566 1.00 96.38 178 GLN A CA 1
ATOM 1477 C C . GLN A 1 178 ? 11.444 -5.932 -7.780 1.00 96.38 178 GLN A C 1
ATOM 1479 O O . GLN A 1 178 ? 12.305 -6.809 -7.598 1.00 96.38 178 GLN A O 1
ATOM 1484 N N . PRO A 1 179 ? 11.744 -4.655 -8.097 1.00 95.88 179 PRO A N 1
ATOM 1485 C CA . PRO A 1 179 ? 13.059 -4.227 -8.594 1.00 95.88 179 PRO A CA 1
ATOM 1486 C C . PRO A 1 179 ? 14.134 -4.042 -7.525 1.00 95.88 179 PRO A C 1
ATOM 1488 O O . PRO A 1 179 ? 15.321 -4.177 -7.817 1.00 95.88 179 PRO A O 1
ATOM 1491 N N . ASP A 1 180 ? 13.739 -3.728 -6.297 1.00 96.31 180 ASP A N 1
ATOM 1492 C CA . ASP A 1 180 ? 14.646 -3.352 -5.213 1.00 96.31 180 ASP A CA 1
ATOM 1493 C C . ASP A 1 180 ? 14.092 -3.776 -3.848 1.00 96.31 180 ASP A C 1
ATOM 1495 O O . ASP A 1 180 ? 12.956 -4.249 -3.746 1.00 96.31 180 ASP A O 1
ATOM 1499 N N . GLN A 1 181 ? 14.904 -3.619 -2.798 1.00 97.19 181 GLN A N 1
ATOM 1500 C CA . GLN A 1 181 ? 14.555 -4.028 -1.437 1.00 97.19 181 GLN A CA 1
ATOM 1501 C C . GLN A 1 181 ? 13.277 -3.345 -0.938 1.00 97.19 181 GLN A C 1
ATOM 1503 O O . GLN A 1 181 ? 12.342 -4.036 -0.558 1.00 97.19 181 GLN A O 1
ATOM 1508 N N . ALA A 1 182 ? 13.176 -2.019 -1.041 1.00 96.81 182 ALA A N 1
ATOM 1509 C CA . ALA A 1 182 ? 12.006 -1.280 -0.567 1.00 96.81 182 ALA A CA 1
ATOM 1510 C C . ALA A 1 182 ? 10.708 -1.707 -1.279 1.00 96.81 182 ALA A C 1
ATOM 1512 O O . ALA A 1 182 ? 9.647 -1.826 -0.663 1.00 96.81 182 ALA A O 1
ATOM 1513 N N . SER A 1 183 ? 10.782 -1.996 -2.581 1.00 96.69 183 SER A N 1
ATOM 1514 C CA . SER A 1 183 ? 9.647 -2.512 -3.351 1.00 96.69 183 SER A CA 1
ATOM 1515 C C . SER A 1 183 ? 9.294 -3.947 -2.956 1.00 96.69 183 SER A C 1
ATOM 1517 O O . SER A 1 183 ? 8.111 -4.277 -2.885 1.00 96.69 183 SER A O 1
ATOM 1519 N N . LYS A 1 184 ? 10.289 -4.795 -2.656 1.00 96.88 184 LYS A N 1
ATOM 1520 C CA . LYS A 1 184 ? 10.070 -6.140 -2.095 1.00 96.88 184 LYS A CA 1
ATOM 1521 C C . LYS A 1 184 ? 9.392 -6.054 -0.731 1.00 96.88 184 LYS A C 1
ATOM 1523 O O . LYS A 1 184 ? 8.382 -6.726 -0.533 1.00 96.88 184 LYS A O 1
ATOM 1528 N N . ASP A 1 185 ? 9.875 -5.195 0.158 1.00 96.88 185 ASP A N 1
ATOM 1529 C CA . ASP A 1 185 ? 9.374 -5.021 1.527 1.00 96.88 185 ASP A CA 1
ATOM 1530 C C . ASP A 1 185 ? 7.937 -4.511 1.551 1.00 96.88 185 ASP A C 1
ATOM 1532 O O . ASP A 1 185 ? 7.153 -4.889 2.425 1.00 96.88 185 ASP A O 1
ATOM 1536 N N . ALA A 1 186 ? 7.564 -3.691 0.569 1.00 96.94 186 ALA A N 1
ATOM 1537 C CA . ALA A 1 186 ? 6.200 -3.211 0.413 1.00 96.94 186 ALA A CA 1
ATOM 1538 C C . ALA A 1 186 ? 5.204 -4.330 0.076 1.00 96.94 186 ALA A C 1
ATOM 1540 O O . ALA A 1 186 ? 4.016 -4.213 0.372 1.00 96.94 186 ALA A O 1
ATOM 1541 N N . THR A 1 187 ? 5.659 -5.434 -0.529 1.00 96.50 187 THR A N 1
ATOM 1542 C CA . THR A 1 187 ? 4.768 -6.566 -0.837 1.00 96.50 187 THR A CA 1
ATOM 1543 C C . THR A 1 187 ? 4.342 -7.353 0.403 1.00 96.50 187 THR A C 1
ATOM 1545 O O . THR A 1 187 ? 3.331 -8.056 0.345 1.00 96.50 187 THR A O 1
ATOM 1548 N N . PHE A 1 188 ? 5.044 -7.179 1.529 1.00 95.56 188 PHE A N 1
ATOM 1549 C CA . PHE A 1 188 ? 4.734 -7.784 2.827 1.00 95.56 188 PHE A CA 1
ATOM 1550 C C . PHE A 1 188 ? 3.727 -6.935 3.613 1.00 95.56 188 PHE A C 1
ATOM 1552 O O . PHE A 1 188 ? 3.982 -6.517 4.739 1.00 95.56 188 PHE A O 1
ATOM 1559 N N . THR A 1 189 ? 2.567 -6.678 3.011 1.00 95.62 189 THR A N 1
ATOM 1560 C CA . THR A 1 189 ? 1.394 -6.082 3.672 1.00 95.62 189 THR A CA 1
ATOM 1561 C C . THR A 1 189 ? 0.265 -7.107 3.710 1.00 95.62 189 THR A C 1
ATOM 1563 O O . THR A 1 189 ? 0.058 -7.846 2.740 1.00 95.62 189 THR A O 1
ATOM 1566 N N . LEU A 1 190 ? -0.484 -7.162 4.813 1.00 94.62 190 LEU A N 1
ATOM 1567 C CA . LEU A 1 190 ? -1.608 -8.090 4.987 1.00 94.62 190 LEU A CA 1
ATOM 1568 C C . LEU A 1 190 ? -2.734 -7.829 3.972 1.00 94.62 190 LEU A C 1
ATOM 1570 O O . LEU A 1 190 ? -3.527 -8.714 3.659 1.00 94.62 190 LEU A O 1
ATOM 1574 N N . THR A 1 191 ? -2.755 -6.638 3.368 1.00 95.19 191 THR A N 1
ATOM 1575 C CA . THR A 1 191 ? -3.669 -6.314 2.267 1.00 95.19 191 THR A CA 1
ATOM 1576 C C . THR A 1 191 ? -3.225 -6.867 0.911 1.00 95.19 191 THR A C 1
ATOM 1578 O O . THR A 1 191 ? -4.011 -6.821 -0.024 1.00 95.19 191 THR A O 1
ATOM 1581 N N . ASN A 1 192 ? -2.017 -7.425 0.769 1.00 95.31 192 ASN A N 1
ATOM 1582 C CA . ASN A 1 192 ? -1.497 -8.012 -0.478 1.00 95.31 192 ASN A CA 1
ATOM 1583 C C . ASN A 1 192 ? -1.443 -9.552 -0.450 1.00 95.31 192 ASN A C 1
ATOM 1585 O O . ASN A 1 192 ? -0.924 -10.171 -1.383 1.00 95.31 192 ASN A O 1
ATOM 1589 N N . ILE A 1 193 ? -1.976 -10.188 0.592 1.00 90.44 193 ILE A N 1
ATOM 1590 C CA . ILE A 1 193 ? -1.956 -11.645 0.736 1.00 90.44 193 ILE A CA 1
ATOM 1591 C C . ILE A 1 193 ? -3.354 -12.237 0.774 1.00 90.44 193 ILE A C 1
ATOM 1593 O O . ILE A 1 193 ? -4.289 -11.648 1.304 1.00 90.44 193 ILE A O 1
ATOM 1597 N N . ALA A 1 194 ? -3.475 -13.435 0.219 1.00 82.12 194 ALA A N 1
ATOM 1598 C CA . ALA A 1 194 ? -4.628 -14.293 0.417 1.00 82.12 194 ALA A CA 1
ATOM 1599 C C . ALA A 1 194 ? -4.155 -15.692 0.822 1.00 82.12 194 ALA A C 1
ATOM 1601 O O . ALA A 1 194 ? -3.102 -16.160 0.372 1.00 82.12 194 ALA A O 1
ATOM 1602 N N . GLU A 1 195 ? -4.932 -16.364 1.669 1.00 71.38 195 GLU A N 1
ATOM 1603 C CA . GLU A 1 195 ? -4.677 -17.753 2.047 1.00 71.38 195 GLU A CA 1
ATOM 1604 C C . GLU A 1 195 ? -4.682 -18.653 0.811 1.00 71.38 195 GLU A C 1
ATOM 1606 O O . GLU A 1 195 ? -5.606 -18.618 -0.011 1.00 71.38 195 GLU A O 1
ATOM 1611 N N . ARG A 1 196 ? -3.651 -19.491 0.671 1.00 53.75 196 ARG A N 1
ATOM 1612 C CA . ARG A 1 196 ? -3.501 -20.306 -0.536 1.00 53.75 196 ARG A CA 1
ATOM 1613 C C . ARG A 1 196 ? -4.413 -21.544 -0.585 1.00 53.75 196 ARG A C 1
ATOM 1615 O O . ARG A 1 196 ? -4.540 -22.104 -1.667 1.00 53.75 196 ARG A O 1
ATOM 1622 N N . PHE A 1 197 ? -5.115 -21.947 0.485 1.00 46.62 197 PHE A N 1
ATOM 1623 C CA . PHE A 1 197 ? -6.044 -23.096 0.440 1.00 46.62 197 PHE A CA 1
ATOM 1624 C C . PHE A 1 197 ? -7.200 -23.041 1.466 1.00 46.62 197 PHE A C 1
ATOM 1626 O O . PHE A 1 197 ? -7.113 -23.659 2.515 1.00 46.62 197 PHE A O 1
ATOM 1633 N N . GLN A 1 198 ? -8.322 -22.394 1.120 1.00 40.94 198 GLN A N 1
ATOM 1634 C CA . GLN A 1 198 ? -9.697 -22.935 1.219 1.00 40.94 198 GLN A CA 1
ATOM 1635 C C . GLN A 1 198 ? -10.719 -21.877 0.765 1.00 40.94 198 GLN A C 1
ATOM 1637 O O . GLN A 1 198 ? -11.303 -21.136 1.551 1.00 40.94 198 GLN A O 1
ATOM 1642 N N . LEU A 1 199 ? -11.058 -21.899 -0.526 1.00 38.88 199 LEU A N 1
ATOM 1643 C CA . LEU A 1 199 ? -12.455 -21.681 -0.882 1.00 38.88 199 LEU A CA 1
ATOM 1644 C C . LEU A 1 199 ? -13.212 -22.882 -0.304 1.00 38.88 199 LEU A C 1
ATOM 1646 O O . LEU A 1 199 ? -13.209 -23.953 -0.911 1.00 38.88 199 LEU A O 1
ATOM 1650 N N . LYS A 1 200 ? -13.834 -22.747 0.874 1.00 34.22 200 LYS A N 1
ATOM 1651 C CA . LYS A 1 200 ? -14.924 -23.666 1.230 1.00 34.22 200 LYS A CA 1
ATOM 1652 C C . LYS A 1 200 ? -15.899 -23.640 0.053 1.00 34.22 200 LYS A C 1
ATOM 1654 O O . LYS A 1 200 ? -16.340 -22.565 -0.350 1.00 34.22 200 LYS A O 1
ATOM 1659 N N . ALA A 1 201 ? -16.185 -24.808 -0.512 1.00 37.81 201 ALA A N 1
ATOM 1660 C CA . ALA A 1 201 ? -16.834 -25.021 -1.807 1.00 37.81 201 ALA A CA 1
ATOM 1661 C C . ALA A 1 201 ? -18.273 -24.465 -1.963 1.00 37.81 201 ALA A C 1
ATOM 1663 O O . ALA A 1 201 ? -18.943 -24.820 -2.921 1.00 37.81 201 ALA A O 1
ATOM 1664 N N . ASN A 1 202 ? -18.750 -23.581 -1.076 1.00 38.81 202 ASN A N 1
ATOM 1665 C CA . ASN A 1 202 ? -20.139 -23.114 -1.016 1.00 38.81 202 ASN A CA 1
ATOM 1666 C C . ASN A 1 202 ? -20.308 -21.580 -0.918 1.00 38.81 202 ASN A C 1
ATOM 1668 O O . ASN A 1 202 ? -21.381 -21.113 -0.545 1.00 38.81 202 ASN A O 1
ATOM 1672 N N . GLN A 1 203 ? -19.298 -20.771 -1.263 1.00 41.84 203 GLN A N 1
ATOM 1673 C CA . GLN A 1 203 ? -19.487 -19.325 -1.481 1.00 41.84 203 GLN A CA 1
ATOM 1674 C C . GLN A 1 203 ? -19.170 -18.943 -2.933 1.00 41.84 203 GLN A C 1
ATOM 1676 O O . GLN A 1 203 ? -18.233 -19.510 -3.505 1.00 41.84 203 GLN A O 1
ATOM 1681 N N . PRO A 1 204 ? -19.902 -17.987 -3.547 1.00 41.69 204 PRO A N 1
ATOM 1682 C CA . PRO A 1 204 ? -19.548 -17.470 -4.864 1.00 41.69 204 PRO A CA 1
ATOM 1683 C C . PRO A 1 204 ? -18.116 -16.922 -4.820 1.00 41.69 204 PRO A C 1
ATOM 1685 O O . PRO A 1 204 ? -17.809 -15.922 -4.173 1.00 41.69 204 PRO A O 1
ATOM 1688 N N . SER A 1 205 ? -17.218 -17.656 -5.471 1.00 44.69 205 SER A N 1
ATOM 1689 C CA . SER A 1 205 ? -15.780 -17.434 -5.449 1.00 44.69 205 SER A CA 1
ATOM 1690 C C . SER A 1 205 ? -15.418 -16.237 -6.324 1.00 44.69 205 SER A C 1
ATOM 1692 O O . SER A 1 205 ? -15.356 -16.347 -7.547 1.00 44.69 205 SER A O 1
ATOM 1694 N N . THR A 1 206 ? -15.119 -15.089 -5.719 1.00 54.88 206 THR A N 1
ATOM 1695 C CA . THR A 1 206 ? -14.195 -14.144 -6.359 1.00 54.88 206 THR A CA 1
ATOM 1696 C C . THR A 1 206 ? -12.787 -14.584 -5.977 1.00 54.88 206 THR A C 1
ATOM 1698 O O . THR A 1 206 ? -12.362 -14.361 -4.843 1.00 54.88 206 THR A O 1
ATOM 1701 N N . ARG A 1 207 ? -12.073 -15.256 -6.884 1.00 61.75 207 ARG A N 1
ATOM 1702 C CA . ARG A 1 207 ? -10.667 -15.597 -6.645 1.00 61.75 207 ARG A CA 1
ATOM 1703 C C . ARG A 1 207 ? -9.825 -14.319 -6.641 1.00 61.75 207 ARG A C 1
ATOM 1705 O O . ARG A 1 207 ? -9.938 -13.546 -7.599 1.00 61.75 207 ARG A O 1
ATOM 1712 N N . PRO A 1 208 ? -8.978 -14.106 -5.619 1.00 67.81 208 PRO A N 1
ATOM 1713 C CA . PRO A 1 208 ? -7.947 -13.081 -5.672 1.00 67.81 208 PRO A CA 1
ATOM 1714 C C . PRO A 1 208 ? -7.157 -13.218 -6.976 1.00 67.81 208 PRO A C 1
ATOM 1716 O O . PRO A 1 208 ? -6.719 -14.315 -7.324 1.00 67.81 208 PRO A O 1
ATOM 1719 N N . THR A 1 209 ? -7.037 -12.132 -7.734 1.00 72.38 209 THR A N 1
ATOM 1720 C CA . THR A 1 209 ? -6.384 -12.138 -9.052 1.00 72.38 209 THR A CA 1
ATOM 1721 C C . THR A 1 209 ? -5.223 -11.155 -9.066 1.00 72.38 209 THR A C 1
ATOM 1723 O O . THR A 1 209 ? -5.325 -10.057 -8.531 1.00 72.38 209 THR A O 1
ATOM 1726 N N . SER A 1 210 ? -4.110 -11.503 -9.697 1.00 74.31 210 SER A N 1
ATOM 1727 C CA . SER A 1 210 ? -3.011 -10.568 -9.920 1.00 74.31 210 SER A CA 1
ATOM 1728 C C . SER A 1 210 ? -2.984 -10.121 -11.381 1.00 74.31 210 SER A C 1
ATOM 1730 O O . SER A 1 210 ? -3.121 -10.930 -12.295 1.00 74.31 210 SER A O 1
ATOM 1732 N N . CYS A 1 211 ? -2.842 -8.814 -11.605 1.00 76.50 211 CYS A N 1
ATOM 1733 C CA . CYS A 1 211 ? -2.622 -8.232 -12.924 1.00 76.50 211 CYS A CA 1
ATOM 1734 C C . CYS A 1 211 ? -1.175 -7.757 -12.998 1.00 76.50 211 CYS A C 1
ATOM 1736 O O . CYS A 1 211 ? -0.755 -6.872 -12.251 1.00 76.50 211 CYS A O 1
ATOM 1738 N N . CYS A 1 212 ? -0.416 -8.368 -13.894 1.00 78.62 212 CYS A N 1
ATOM 1739 C CA . CYS A 1 212 ? 0.999 -8.112 -14.066 1.00 78.62 212 CYS A CA 1
ATOM 1740 C C . CYS A 1 212 ? 1.226 -7.413 -15.408 1.00 78.62 212 CYS A C 1
ATOM 1742 O O . CYS A 1 212 ? 0.691 -7.860 -16.421 1.00 78.62 212 CYS A O 1
ATOM 1744 N N . ARG A 1 213 ? 1.991 -6.320 -15.407 1.00 81.50 213 ARG A N 1
ATOM 1745 C CA . ARG A 1 213 ? 2.393 -5.591 -16.619 1.00 81.50 213 ARG A CA 1
ATOM 1746 C C . ARG A 1 213 ? 3.907 -5.653 -16.782 1.00 81.50 213 ARG A C 1
ATOM 1748 O O . ARG A 1 213 ? 4.620 -5.440 -15.805 1.00 81.50 213 ARG A O 1
ATOM 1755 N N . ASN A 1 214 ? 4.419 -5.886 -17.987 1.00 77.06 214 ASN A N 1
ATOM 1756 C CA . ASN A 1 214 ? 5.866 -5.920 -18.214 1.00 77.06 214 ASN A CA 1
ATOM 1757 C C . ASN A 1 214 ? 6.474 -4.512 -18.216 1.00 77.06 214 ASN A C 1
ATOM 1759 O O . ASN A 1 214 ? 5.899 -3.575 -18.770 1.00 77.06 214 ASN A O 1
ATOM 1763 N N . ARG A 1 215 ? 7.688 -4.358 -17.667 1.00 74.38 215 ARG A N 1
ATOM 1764 C CA . ARG A 1 215 ? 8.426 -3.080 -17.720 1.00 74.38 215 ARG A CA 1
ATOM 1765 C C . ARG A 1 215 ? 8.680 -2.585 -19.150 1.00 74.38 215 ARG A C 1
ATOM 1767 O O . ARG A 1 215 ? 8.719 -1.377 -19.354 1.00 74.38 215 ARG A O 1
ATOM 1774 N N . ALA A 1 216 ? 8.851 -3.498 -20.107 1.00 61.91 216 ALA A N 1
ATOM 1775 C CA . ALA A 1 216 ? 9.159 -3.190 -21.507 1.00 61.91 216 ALA A CA 1
ATOM 1776 C C . ALA A 1 216 ? 8.020 -2.476 -22.264 1.00 61.91 216 ALA A C 1
ATOM 1778 O O . ALA A 1 216 ? 8.237 -1.985 -23.362 1.00 61.91 216 ALA A O 1
ATOM 1779 N N . GLU A 1 217 ? 6.825 -2.391 -21.678 1.00 55.53 217 GLU A N 1
ATOM 1780 C CA . GLU A 1 217 ? 5.648 -1.733 -22.258 1.00 55.53 217 GLU A CA 1
ATOM 1781 C C . GLU A 1 217 ? 5.500 -0.270 -21.778 1.00 55.53 217 GLU A C 1
ATOM 1783 O O . GLU A 1 217 ? 4.377 0.232 -21.700 1.00 55.53 217 GLU A O 1
ATOM 1788 N N . ARG A 1 218 ? 6.595 0.388 -21.360 1.00 52.06 218 ARG A N 1
ATOM 1789 C CA . ARG A 1 218 ? 6.619 1.798 -20.915 1.00 52.06 218 ARG A CA 1
ATOM 1790 C C . ARG A 1 218 ? 6.739 2.784 -22.066 1.00 52.06 218 ARG A C 1
ATOM 1792 O O . ARG A 1 218 ? 7.533 2.510 -22.988 1.00 52.06 218 ARG A O 1
#

Radius of gyration: 29.24 Å; chains: 1; bounding box: 47×113×41 Å

pLDDT: mean 80.41, std 16.46, range [34.22, 97.44]